Protein AF-A0A6M3JN97-F1 (afdb_monomer_lite)

Radius of gyration: 18.33 Å; chains: 1; bounding box: 44×32×61 Å

Secondary structure (DSSP, 8-state):
--GGGGS-HHHHHHHHHHHHH-HHHHHHHTT-SEEEEEE--TT----SSEEEEEPPSSPPPSSS-HHHHHHHHHHHHHHHSS-GGGSEEEEEEETTTTTT-TTEEEEEEPTT-EEEE-SS-S-IIIIIIIIIIIT--SS---HHHHHHHHHHH-BSS-HHHHHHHT--EEEE-SEEEEE-HHHHHHHHHHTT-------

Foldseek 3Di:
DCPVVVDDPPLVVVLVVLVVFQVVVLVLCFQAQWAWKDFADPPDADPDQKDKFFQDQPDDDDQDDPVLQVLLLVLCCVVPVGSQSSFGKTFTDGLAPPLPPRRMFGKRFTPPKWKKFALPAQECCVRQCVPQQVPPPPDRGPSVVSSNVRSVRMDRDRVSSRNVSRGMMGMDGRIIMGGRSVSVVVSCVVVVSNHPHDD

Sequence (199 aa):
MRLKEYLTEDFGKDVDLIEKNCKVYLGSTKGLKYLLLRDFESNRVFNKDLEVIKSRTDRRPKDTPMHIHEKINEMFRKKFGWDVRNGVFCEGEWCSFRKDNEFQRFIFPVDGFKFVWSPSVGDFFIDVYKYKIKNVSYKEPNIDEILNDYVKGCKNTNLKDAVNSRNEISLLCKEYYAVSYQLLRNINYVLKMNWVLEN

Structure (mmCIF, N/CA/C/O backbone):
data_AF-A0A6M3JN97-F1
#
_entry.id   AF-A0A6M3JN97-F1
#
loop_
_atom_site.group_PDB
_atom_site.id
_atom_site.type_symbol
_atom_site.label_atom_id
_atom_site.label_alt_id
_atom_site.label_comp_id
_atom_site.label_asym_id
_atom_site.label_entity_id
_atom_site.label_seq_id
_atom_site.pdbx_PDB_ins_code
_atom_site.Cartn_x
_atom_site.Cartn_y
_atom_site.Cartn_z
_atom_site.occupancy
_atom_site.B_iso_or_equiv
_atom_site.auth_seq_id
_atom_site.auth_comp_id
_atom_site.auth_asym_id
_atom_site.auth_atom_id
_atom_site.pdbx_PDB_model_num
ATOM 1 N N . MET A 1 1 ? -11.797 -2.888 35.287 1.00 42.97 1 MET A N 1
ATOM 2 C CA . MET A 1 1 ? -11.804 -1.459 34.906 1.00 42.97 1 MET A CA 1
ATOM 3 C C . MET A 1 1 ? -12.438 -1.344 33.516 1.00 42.97 1 MET A C 1
ATOM 5 O O . MET A 1 1 ? -11.847 -1.832 32.560 1.00 42.97 1 MET A O 1
ATOM 9 N N . ARG A 1 2 ? -13.686 -0.855 33.412 1.00 47.94 2 ARG A N 1
ATOM 10 C CA . ARG A 1 2 ? -14.460 -0.768 32.154 1.00 47.94 2 ARG A CA 1
ATOM 11 C C . ARG A 1 2 ? -14.302 0.624 31.532 1.00 47.94 2 ARG A C 1
ATOM 13 O O . ARG A 1 2 ? -15.185 1.458 31.629 1.00 47.94 2 ARG A O 1
ATOM 20 N N . LEU A 1 3 ? -13.170 0.866 30.869 1.00 52.38 3 LEU A N 1
ATOM 21 C CA . LEU A 1 3 ? -12.955 2.113 30.117 1.00 52.38 3 LEU A CA 1
ATOM 22 C C . LEU A 1 3 ? -13.819 2.217 28.842 1.00 52.38 3 LEU A C 1
ATOM 24 O O . LEU A 1 3 ? -13.854 3.270 28.219 1.00 52.38 3 LEU A O 1
ATOM 28 N N . LYS A 1 4 ? -14.534 1.145 28.461 1.00 52.38 4 LYS A N 1
ATOM 29 C CA . LYS A 1 4 ? -15.449 1.138 27.306 1.00 52.38 4 LYS A CA 1
ATOM 30 C C . LYS A 1 4 ? -16.637 2.093 27.465 1.00 52.38 4 LYS A C 1
ATOM 32 O O . LYS A 1 4 ? -17.177 2.523 26.460 1.00 52.38 4 LYS A O 1
ATOM 37 N N . GLU A 1 5 ? -17.020 2.429 28.696 1.00 46.88 5 GLU A N 1
ATOM 38 C CA . GLU A 1 5 ? -18.190 3.274 28.987 1.00 46.88 5 GLU A CA 1
ATOM 39 C C . GLU A 1 5 ? -17.904 4.783 28.816 1.00 46.88 5 GLU A C 1
ATOM 41 O O . GLU A 1 5 ? -18.832 5.580 28.839 1.00 46.88 5 GLU A O 1
ATOM 46 N N . TYR A 1 6 ? -16.639 5.177 28.601 1.00 50.44 6 TYR A N 1
ATOM 47 C CA . TYR A 1 6 ? -16.218 6.579 28.428 1.00 50.44 6 TYR A CA 1
ATOM 48 C C . TYR A 1 6 ? -15.745 6.921 27.009 1.00 50.44 6 TYR A C 1
ATOM 50 O O . TYR A 1 6 ? -15.327 8.050 26.750 1.00 50.44 6 TYR A O 1
ATOM 58 N N . LEU A 1 7 ? -15.791 5.964 26.079 1.00 54.28 7 LEU A N 1
ATOM 59 C CA . LEU A 1 7 ? -15.637 6.276 24.663 1.00 54.28 7 LEU A CA 1
ATOM 60 C C . LEU A 1 7 ? -16.947 6.929 24.222 1.00 54.28 7 LEU A C 1
ATOM 62 O O . LEU A 1 7 ? -18.008 6.333 24.392 1.00 54.28 7 LEU A O 1
ATOM 66 N N . THR A 1 8 ? -16.896 8.156 23.700 1.00 55.03 8 THR A N 1
ATOM 67 C CA . THR A 1 8 ? -18.076 8.790 23.101 1.00 55.03 8 THR A CA 1
ATOM 68 C C . THR A 1 8 ? -18.697 7.825 22.085 1.00 55.03 8 THR A C 1
ATOM 70 O O . THR A 1 8 ? -17.972 7.137 21.362 1.00 55.03 8 THR A O 1
ATOM 73 N N . GLU A 1 9 ? -20.030 7.733 22.061 1.00 55.31 9 GLU A N 1
ATOM 74 C CA . GLU A 1 9 ? -20.791 6.674 21.366 1.00 55.31 9 GLU A CA 1
ATOM 75 C C . GLU A 1 9 ? -20.438 6.480 19.876 1.00 55.31 9 GLU A C 1
ATOM 77 O O . GLU A 1 9 ? -20.747 5.436 19.298 1.00 55.31 9 GLU A O 1
ATOM 82 N N . ASP A 1 10 ? -19.789 7.465 19.250 1.00 64.81 10 ASP A N 1
ATOM 83 C CA . ASP A 1 10 ? -19.408 7.442 17.838 1.00 64.81 10 ASP A CA 1
ATOM 84 C C . ASP A 1 10 ? -18.094 6.689 17.558 1.00 64.81 10 ASP A C 1
ATOM 86 O O . ASP A 1 10 ? -18.027 5.916 16.604 1.00 64.81 10 ASP A O 1
ATOM 90 N N . PHE A 1 11 ? -17.064 6.796 18.412 1.00 71.12 11 PHE A N 1
ATOM 91 C CA . PHE A 1 11 ? -15.770 6.147 18.126 1.00 71.12 11 PHE A CA 1
ATOM 92 C C . PHE A 1 11 ? -15.824 4.622 18.224 1.00 71.12 11 PHE A C 1
ATOM 94 O O . PHE A 1 11 ? -15.075 3.934 17.530 1.00 71.12 11 PHE A O 1
ATOM 101 N N . GLY A 1 12 ? -16.701 4.078 19.074 1.00 80.75 12 GLY A N 1
ATOM 102 C CA . GLY A 1 12 ? -16.887 2.629 19.178 1.00 80.75 12 GLY A CA 1
ATOM 103 C C . GLY A 1 12 ? -17.327 2.017 17.847 1.00 80.75 12 GLY A C 1
ATOM 104 O O . GLY A 1 12 ? -16.777 1.005 17.424 1.00 80.75 12 GLY A O 1
ATOM 105 N N . LYS A 1 13 ? -18.240 2.690 17.135 1.00 88.62 13 LYS A N 1
ATOM 106 C CA . LYS A 1 13 ? -18.778 2.213 15.853 1.00 88.62 13 LYS A CA 1
ATOM 107 C C . LYS A 1 13 ? -17.713 2.169 14.758 1.00 88.62 13 LYS A C 1
ATOM 109 O O . LYS A 1 13 ? -17.670 1.205 13.996 1.00 88.62 13 LYS A O 1
ATOM 114 N N . ASP A 1 14 ? -16.851 3.181 14.697 1.00 93.00 14 ASP A N 1
ATOM 115 C CA . ASP A 1 14 ? -15.765 3.248 13.714 1.00 93.00 14 ASP A CA 1
ATOM 116 C C . ASP A 1 14 ? -14.721 2.147 13.942 1.00 93.00 14 ASP A C 1
ATOM 118 O O . ASP A 1 14 ? -14.299 1.475 12.995 1.00 93.00 14 ASP A O 1
ATOM 122 N N . VAL A 1 15 ? -14.335 1.916 15.203 1.00 92.81 15 VAL A N 1
ATOM 123 C CA . VAL A 1 15 ? -13.407 0.833 15.562 1.00 92.81 15 VAL A CA 1
ATOM 124 C C . VAL A 1 15 ? -14.018 -0.533 15.246 1.00 92.81 15 VAL A C 1
ATOM 126 O O . VAL A 1 15 ? -13.343 -1.360 14.632 1.00 92.81 15 VAL A O 1
ATOM 129 N N . ASP A 1 16 ? -15.291 -0.750 15.588 1.00 92.94 16 ASP A N 1
ATOM 130 C CA . ASP A 1 16 ? -16.005 -2.000 15.301 1.00 92.94 16 ASP A CA 1
ATOM 131 C C . ASP A 1 16 ? -16.089 -2.267 13.788 1.00 92.94 16 ASP A C 1
ATOM 133 O O . ASP A 1 16 ? -15.938 -3.407 13.339 1.00 92.94 16 ASP A O 1
ATOM 137 N N . LEU A 1 17 ? -16.295 -1.222 12.975 1.00 95.00 17 LEU A N 1
ATOM 138 C CA . LEU A 1 17 ? -16.333 -1.342 11.517 1.00 95.00 17 LEU A CA 1
ATOM 139 C C . LEU A 1 17 ? -14.979 -1.797 10.955 1.00 95.00 17 LEU A C 1
ATOM 141 O O . LEU A 1 17 ? -14.933 -2.709 10.123 1.00 95.00 17 LEU A O 1
ATOM 145 N N . ILE A 1 18 ? -13.885 -1.197 11.431 1.00 96.31 18 ILE A N 1
ATOM 146 C CA . ILE A 1 18 ? -12.521 -1.558 11.024 1.00 96.31 18 ILE A CA 1
ATOM 147 C C . ILE A 1 18 ? -12.174 -2.973 11.496 1.00 96.31 18 ILE A C 1
ATOM 149 O O . ILE A 1 18 ? -11.685 -3.776 10.700 1.00 96.31 18 ILE A O 1
ATOM 153 N N . GLU A 1 19 ? -12.463 -3.314 12.754 1.00 95.88 19 GLU A N 1
ATOM 154 C CA . GLU A 1 19 ? -12.236 -4.661 13.290 1.00 95.88 19 GLU A CA 1
ATOM 155 C C . GLU A 1 19 ? -13.000 -5.714 12.484 1.00 95.88 19 GLU A C 1
ATOM 157 O O . GLU A 1 19 ? -12.467 -6.780 12.170 1.00 95.88 19 GLU A O 1
ATOM 162 N N . LYS A 1 20 ? -14.245 -5.415 12.107 1.00 97.06 20 LYS A N 1
ATOM 163 C CA . LYS A 1 20 ? -15.088 -6.335 11.347 1.00 97.06 20 LYS A CA 1
ATOM 164 C C . LYS A 1 20 ? -14.580 -6.561 9.924 1.00 97.06 20 LYS A C 1
ATOM 166 O O . LYS A 1 20 ? -14.613 -7.706 9.472 1.00 97.06 20 LYS A O 1
ATOM 171 N N . ASN A 1 21 ? -14.158 -5.501 9.235 1.00 98.19 21 ASN A N 1
ATOM 172 C CA . ASN A 1 21 ? -13.947 -5.521 7.785 1.00 98.19 21 ASN A CA 1
ATOM 173 C C . ASN A 1 21 ? -12.474 -5.605 7.358 1.00 98.19 21 ASN A C 1
ATOM 175 O O . ASN A 1 21 ? -12.215 -5.854 6.183 1.00 98.19 21 ASN A O 1
ATOM 179 N N . CYS A 1 22 ? -11.519 -5.401 8.270 1.00 97.88 22 CYS A N 1
ATOM 180 C CA . CYS A 1 22 ? -10.081 -5.380 7.973 1.00 97.88 22 CYS A CA 1
ATOM 181 C C . CYS A 1 22 ? -9.300 -6.424 8.783 1.00 97.88 22 CYS A C 1
ATOM 183 O O . CYS A 1 22 ? -8.144 -6.194 9.159 1.00 97.88 22 CYS A O 1
ATOM 185 N N . LYS A 1 23 ? -9.911 -7.575 9.084 1.00 97.19 23 LYS A N 1
ATOM 186 C CA . LYS A 1 23 ? -9.332 -8.596 9.972 1.00 97.19 23 LYS A CA 1
ATOM 187 C C . LYS A 1 23 ? -7.994 -9.111 9.466 1.00 97.19 23 LYS A C 1
ATOM 189 O O . LYS A 1 23 ? -7.064 -9.277 10.257 1.00 97.19 23 LYS A O 1
ATOM 194 N N . VAL A 1 24 ? -7.878 -9.342 8.157 1.00 96.81 24 VAL A N 1
ATOM 195 C CA . VAL A 1 24 ? -6.650 -9.860 7.537 1.00 96.81 24 VAL A CA 1
ATOM 196 C C . VAL A 1 24 ? -5.512 -8.859 7.709 1.00 96.81 24 VAL A C 1
ATOM 198 O O . VAL A 1 24 ? -4.399 -9.234 8.093 1.00 96.81 24 VAL A O 1
ATOM 201 N N . TYR A 1 25 ? -5.794 -7.577 7.471 1.00 97.38 25 TYR A N 1
ATOM 202 C CA . TYR A 1 25 ? -4.808 -6.515 7.627 1.00 97.38 25 TYR A CA 1
ATOM 203 C C . TYR A 1 25 ? -4.400 -6.331 9.094 1.00 97.38 25 TYR A C 1
ATOM 205 O O . TYR A 1 25 ? -3.207 -6.325 9.406 1.00 97.38 25 TYR A O 1
ATOM 213 N N . LEU A 1 26 ? -5.369 -6.259 10.010 1.00 95.94 26 LEU A N 1
ATOM 214 C CA . LEU A 1 26 ? -5.114 -6.115 11.446 1.00 95.94 26 LEU A CA 1
ATOM 215 C C . LEU A 1 26 ? -4.274 -7.282 11.982 1.00 95.94 26 LEU A C 1
ATOM 217 O O . LEU A 1 26 ? -3.239 -7.069 12.612 1.00 95.94 26 LEU A O 1
ATOM 221 N N . GLY A 1 27 ? -4.647 -8.523 11.658 1.00 95.50 27 GLY A N 1
ATOM 222 C CA . GLY A 1 27 ? -3.884 -9.707 12.059 1.00 95.50 27 GLY A CA 1
ATOM 223 C C . GLY A 1 27 ? -2.445 -9.692 11.531 1.00 95.50 27 GLY A C 1
ATOM 224 O O . GLY A 1 27 ? -1.510 -10.055 12.248 1.00 95.50 27 GLY A O 1
ATOM 225 N N . SER A 1 28 ? -2.250 -9.202 10.305 1.00 92.94 28 SER A N 1
ATOM 226 C CA . SER A 1 28 ? -0.932 -9.117 9.665 1.00 92.94 28 SER A CA 1
ATOM 227 C C . SER A 1 28 ? -0.056 -7.989 10.213 1.00 92.94 28 SER A C 1
ATOM 229 O O . SER A 1 28 ? 1.166 -8.085 10.127 1.00 92.94 28 SER A O 1
ATOM 231 N N . THR A 1 29 ? -0.650 -6.939 10.784 1.00 92.19 29 THR A N 1
ATOM 232 C CA . THR A 1 29 ? 0.060 -5.729 11.238 1.00 92.19 29 THR A CA 1
ATOM 233 C C . THR A 1 29 ? 0.184 -5.599 12.752 1.00 92.19 29 THR A C 1
ATOM 235 O O . THR A 1 29 ? 0.747 -4.624 13.251 1.00 92.19 29 THR A O 1
ATOM 238 N N . LYS A 1 30 ? -0.297 -6.582 13.516 1.00 89.94 30 LYS A N 1
ATOM 239 C CA . LYS A 1 30 ? -0.155 -6.588 14.975 1.00 89.94 30 LYS A CA 1
ATOM 240 C C . LYS A 1 30 ? 1.318 -6.509 15.399 1.00 89.94 30 LYS A C 1
ATOM 242 O O . LYS A 1 30 ? 2.145 -7.294 14.929 1.00 89.94 30 LYS A O 1
ATOM 247 N N . GLY A 1 31 ? 1.620 -5.577 16.305 1.00 85.69 31 GLY A N 1
ATOM 248 C CA . GLY A 1 31 ? 2.968 -5.331 16.828 1.00 85.69 31 GLY A CA 1
ATOM 249 C C . GLY A 1 31 ? 3.936 -4.648 15.856 1.00 85.69 31 GLY A C 1
ATOM 250 O O . GLY A 1 31 ? 5.125 -4.570 16.155 1.00 85.69 31 GLY A O 1
ATOM 251 N N . LEU A 1 32 ? 3.472 -4.178 14.692 1.00 88.50 32 LEU A N 1
ATOM 252 C CA . LEU A 1 32 ? 4.326 -3.418 13.781 1.00 88.50 32 LEU A CA 1
ATOM 253 C C . LEU A 1 32 ? 4.559 -1.986 14.277 1.00 88.50 32 LEU A C 1
ATOM 255 O O . LEU A 1 32 ? 3.703 -1.374 14.917 1.00 88.50 32 LEU A O 1
ATOM 259 N N . LYS A 1 33 ? 5.732 -1.450 13.928 1.00 86.31 33 LYS A N 1
ATOM 260 C CA . LYS A 1 33 ? 6.087 -0.036 14.119 1.00 86.31 33 LYS A CA 1
ATOM 261 C C . LYS A 1 33 ? 5.538 0.858 13.000 1.00 86.31 33 LYS A C 1
ATOM 263 O O . LYS A 1 33 ? 5.235 2.022 13.239 1.00 86.31 33 LYS A O 1
ATOM 268 N N . TYR A 1 34 ? 5.435 0.315 11.791 1.00 90.12 34 TYR A N 1
ATOM 269 C CA . TYR A 1 34 ? 4.998 1.021 10.591 1.00 90.12 34 TYR A CA 1
ATOM 270 C C . TYR A 1 34 ? 3.619 0.515 10.170 1.00 90.12 34 TYR A C 1
ATOM 272 O O . TYR A 1 34 ? 3.303 -0.661 10.365 1.00 90.12 34 TYR A O 1
ATOM 280 N N . LEU A 1 35 ? 2.809 1.399 9.593 1.00 94.56 35 LEU A N 1
ATOM 281 C CA . LEU A 1 35 ? 1.491 1.080 9.040 1.00 94.56 35 LEU A CA 1
ATOM 282 C C . LEU A 1 35 ? 1.354 1.685 7.648 1.00 94.56 35 LEU A C 1
ATOM 284 O O . LEU A 1 35 ? 2.092 2.602 7.293 1.00 94.56 35 LEU A O 1
ATOM 288 N N . LEU A 1 36 ? 0.393 1.176 6.875 1.00 96.31 36 LEU A N 1
ATOM 289 C CA . LEU A 1 36 ? 0.084 1.728 5.563 1.00 96.31 36 LEU A CA 1
ATOM 290 C C . LEU A 1 36 ? -0.410 3.168 5.699 1.00 96.31 36 LEU A C 1
ATOM 292 O O . LEU A 1 36 ? -1.465 3.423 6.286 1.00 96.31 36 LEU A O 1
ATOM 296 N N . LEU A 1 37 ? 0.348 4.088 5.118 1.00 94.69 37 LEU A N 1
ATOM 297 C CA . LEU A 1 37 ? 0.019 5.494 4.983 1.00 94.69 37 LEU A CA 1
ATOM 298 C C . LEU A 1 37 ? -0.171 5.815 3.506 1.00 94.69 37 LEU A C 1
ATOM 300 O O . LEU A 1 37 ? 0.533 5.297 2.635 1.00 94.69 37 LEU A O 1
ATOM 304 N N . ARG A 1 38 ? -1.148 6.669 3.221 1.00 93.62 38 ARG A N 1
ATOM 305 C CA . ARG A 1 38 ? -1.400 7.156 1.875 1.00 93.62 38 ARG A CA 1
ATOM 306 C C . ARG A 1 38 ? -1.493 8.672 1.848 1.00 93.62 38 ARG A C 1
ATOM 308 O O . ARG A 1 38 ? -2.234 9.266 2.634 1.00 93.62 38 ARG A O 1
ATOM 315 N N . ASP A 1 39 ? -0.842 9.234 0.838 1.00 91.06 39 ASP A N 1
ATOM 316 C CA . ASP A 1 39 ? -0.975 10.625 0.434 1.00 91.06 39 ASP A CA 1
ATOM 317 C C . ASP A 1 39 ? -2.240 10.839 -0.402 1.00 91.06 39 ASP A C 1
ATOM 319 O O . ASP A 1 39 ? -2.595 10.058 -1.300 1.00 91.06 39 ASP A O 1
ATOM 323 N N . PHE A 1 40 ? -2.914 11.940 -0.108 1.00 91.12 40 PHE A N 1
ATOM 324 C CA . PHE A 1 40 ? -4.048 12.463 -0.848 1.00 91.12 40 PHE A CA 1
ATOM 325 C C . PHE A 1 40 ? -3.686 13.801 -1.482 1.00 91.12 40 PHE A C 1
ATOM 327 O O . PHE A 1 40 ? -2.674 14.422 -1.163 1.00 91.12 40 PHE A O 1
ATOM 334 N N . GLU A 1 41 ? -4.513 14.235 -2.430 1.00 87.50 41 GLU A N 1
ATOM 335 C CA . GLU A 1 41 ? -4.347 15.546 -3.048 1.00 87.50 41 GLU A CA 1
ATOM 336 C C . GLU A 1 41 ? -4.468 16.651 -1.991 1.00 87.50 41 GLU A C 1
ATOM 338 O O . GLU A 1 41 ? -5.309 16.573 -1.095 1.00 87.50 41 GLU A O 1
ATOM 343 N N . SER A 1 42 ? -3.653 17.699 -2.120 1.00 84.00 42 SER A N 1
ATOM 344 C CA . SER A 1 42 ? -3.554 18.796 -1.146 1.00 84.00 42 SER A CA 1
ATOM 345 C C . SER A 1 42 ? -4.808 19.675 -1.043 1.00 84.00 42 SER A C 1
ATOM 347 O O . SER A 1 42 ? -4.850 20.630 -0.282 1.00 84.00 42 SER A O 1
ATOM 349 N N . ASN A 1 43 ? -5.820 19.420 -1.863 1.00 86.12 43 ASN A N 1
ATOM 350 C CA . ASN A 1 43 ? -7.123 20.079 -1.823 1.00 86.12 43 ASN A CA 1
ATOM 351 C C . ASN A 1 43 ? -8.215 19.165 -1.242 1.00 86.12 43 ASN A C 1
ATOM 353 O O . ASN A 1 43 ? -9.370 19.582 -1.144 1.00 86.12 43 ASN A O 1
ATOM 357 N N . ARG A 1 44 ? -7.888 17.914 -0.885 1.00 87.50 44 ARG A N 1
ATOM 358 C CA . ARG A 1 44 ? -8.845 16.994 -0.279 1.00 87.50 44 ARG A CA 1
ATOM 359 C C . ARG A 1 44 ? -9.061 17.381 1.178 1.00 87.50 44 ARG A C 1
ATOM 361 O O . ARG A 1 44 ? -8.163 17.238 2.000 1.00 87.50 44 ARG A O 1
ATOM 368 N N . VAL A 1 45 ? -10.285 17.789 1.490 1.00 86.31 45 VAL A N 1
ATOM 369 C CA . VAL A 1 45 ? -10.723 18.052 2.862 1.00 86.31 45 VAL A CA 1
ATOM 370 C C . VAL A 1 45 ? -11.333 16.784 3.443 1.00 86.31 45 VAL A C 1
ATOM 372 O O . VAL A 1 45 ? -12.274 16.228 2.875 1.00 86.31 45 VAL A O 1
ATOM 375 N N . PHE A 1 46 ? -10.805 16.342 4.581 1.00 86.81 46 PHE A N 1
ATOM 376 C CA . PHE A 1 46 ? -11.378 15.251 5.358 1.00 86.81 46 PHE A CA 1
ATOM 377 C C . PHE A 1 46 ? -12.252 15.820 6.469 1.00 86.81 46 PHE A C 1
ATOM 379 O O . PHE A 1 46 ? -11.750 16.474 7.378 1.00 86.81 46 PHE A O 1
ATOM 386 N N . ASN A 1 47 ? -13.551 15.536 6.422 1.00 85.75 47 ASN A N 1
ATOM 387 C CA . ASN A 1 47 ? -14.507 16.072 7.403 1.00 85.75 47 ASN A CA 1
ATOM 388 C C . ASN A 1 47 ? -14.747 15.128 8.587 1.00 85.75 47 ASN A C 1
ATOM 390 O O . ASN A 1 47 ? -15.527 15.438 9.484 1.00 85.75 47 ASN A O 1
ATOM 394 N N . LYS A 1 48 ? -14.140 13.940 8.551 1.00 90.06 48 LYS A N 1
ATOM 395 C CA . LYS A 1 48 ? -14.321 12.880 9.539 1.00 90.06 48 LYS A CA 1
ATOM 396 C C . LYS A 1 48 ? -12.989 12.218 9.847 1.00 90.06 48 LYS A C 1
ATOM 398 O O . LYS A 1 48 ? -12.088 12.180 9.005 1.00 90.06 48 LYS A O 1
ATOM 403 N N . ASP A 1 49 ? -12.907 11.647 11.043 1.00 90.62 49 ASP A N 1
ATOM 404 C CA . ASP A 1 49 ? -11.784 10.808 11.448 1.00 90.62 49 ASP A CA 1
ATOM 405 C C . ASP A 1 49 ? -11.727 9.489 10.668 1.00 90.62 49 ASP A C 1
ATOM 407 O O . ASP A 1 49 ? -10.640 8.949 10.452 1.00 90.62 49 ASP A O 1
ATOM 411 N N . LEU A 1 50 ? -12.889 9.009 10.211 1.00 93.88 50 LEU A N 1
ATOM 412 C CA . LEU A 1 50 ? -13.047 7.857 9.337 1.00 93.88 50 LEU A CA 1
ATOM 413 C C . LEU A 1 50 ? -13.729 8.251 8.022 1.00 93.88 50 LEU A C 1
ATOM 415 O O . LEU A 1 50 ? -14.859 8.743 8.012 1.00 93.88 50 LEU A O 1
ATOM 419 N N . GLU A 1 51 ? -13.091 7.939 6.896 1.00 95.31 51 GLU A N 1
ATOM 420 C CA . GLU A 1 51 ? -13.729 7.974 5.578 1.00 95.31 51 GLU A CA 1
ATOM 421 C C . GLU A 1 51 ? -13.618 6.627 4.867 1.00 95.31 51 GLU A C 1
ATOM 423 O O . GLU A 1 51 ? -12.550 6.019 4.808 1.00 95.31 51 GLU A O 1
ATOM 428 N N . VAL A 1 52 ? -14.721 6.180 4.262 1.00 96.75 52 VAL A N 1
ATOM 429 C CA . VAL A 1 52 ? -14.732 5.008 3.379 1.00 96.75 52 VAL A CA 1
ATOM 430 C C . VAL A 1 52 ? -14.431 5.465 1.960 1.00 96.75 52 VAL A C 1
ATOM 432 O O . VAL A 1 52 ? -15.170 6.269 1.389 1.00 96.75 52 VAL A O 1
ATOM 435 N N . ILE A 1 53 ? -13.358 4.945 1.372 1.00 96.69 53 ILE A N 1
ATOM 436 C CA . ILE A 1 53 ? -12.920 5.339 0.035 1.00 96.69 53 ILE A CA 1
ATOM 437 C C . ILE A 1 53 ? -12.983 4.139 -0.896 1.00 96.69 53 ILE A C 1
ATOM 439 O O . ILE A 1 53 ? -12.319 3.128 -0.678 1.00 96.69 53 ILE A O 1
ATOM 443 N N . LYS A 1 54 ? -13.753 4.279 -1.977 1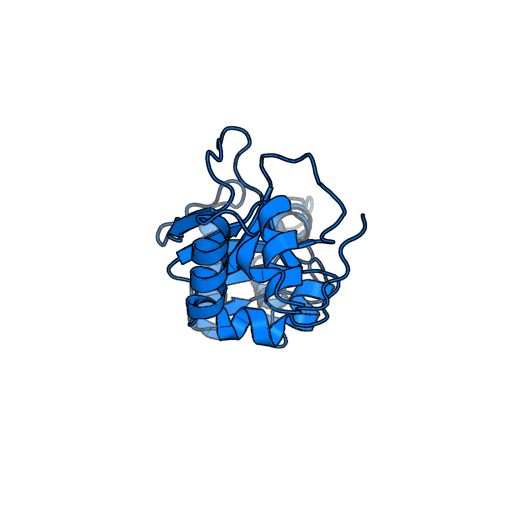.00 97.12 54 LYS A N 1
ATOM 444 C CA . LYS A 1 54 ? -13.780 3.302 -3.067 1.00 97.12 54 LYS A CA 1
ATOM 445 C C . LYS A 1 54 ? -12.529 3.440 -3.922 1.00 97.12 54 LYS A C 1
ATOM 447 O O . LYS A 1 54 ? -12.163 4.543 -4.336 1.00 97.12 54 LYS A O 1
ATOM 452 N N . SER A 1 55 ? -11.894 2.315 -4.214 1.00 95.00 55 SER A N 1
ATOM 453 C CA . SER A 1 55 ? -10.763 2.278 -5.131 1.00 95.00 55 SER A CA 1
ATOM 454 C C . SER A 1 55 ? -11.230 2.552 -6.552 1.00 95.00 55 SER A C 1
ATOM 456 O O . SER A 1 55 ? -12.276 2.073 -6.990 1.00 95.00 55 SER A O 1
ATOM 458 N N . ARG A 1 56 ? -10.429 3.318 -7.290 1.00 90.56 56 ARG A N 1
ATOM 459 C CA . ARG A 1 56 ? -10.665 3.568 -8.710 1.00 90.56 56 ARG A CA 1
ATOM 460 C C . ARG A 1 56 ? -10.196 2.373 -9.526 1.00 90.56 56 ARG A C 1
ATOM 462 O O . ARG A 1 56 ? -9.079 1.907 -9.331 1.00 90.56 56 ARG A O 1
ATOM 469 N N . THR A 1 57 ? -11.019 1.921 -10.461 1.00 79.31 57 THR A N 1
ATOM 470 C CA . THR A 1 57 ? -10.667 0.845 -11.400 1.00 79.31 57 THR A CA 1
ATOM 471 C C . THR A 1 57 ? -10.102 1.380 -12.718 1.00 79.31 57 THR A C 1
ATOM 473 O O . THR A 1 57 ? -9.423 0.657 -13.435 1.00 79.31 57 THR A O 1
ATOM 476 N N . ASP A 1 58 ? -10.341 2.655 -13.023 1.00 84.06 58 ASP A N 1
ATOM 477 C CA . ASP A 1 58 ? -10.022 3.344 -14.277 1.00 84.06 58 ASP A CA 1
ATOM 478 C C . ASP A 1 58 ? -8.890 4.377 -14.096 1.00 84.06 58 ASP A C 1
ATOM 480 O O . ASP A 1 58 ? -8.974 5.547 -14.491 1.00 84.06 58 ASP A O 1
ATOM 484 N N . ARG A 1 59 ? -7.818 3.976 -13.406 1.00 85.69 59 ARG A N 1
ATOM 485 C CA . ARG A 1 59 ? -6.746 4.904 -13.040 1.00 85.69 59 ARG A CA 1
ATOM 486 C C . ARG A 1 59 ? -5.967 5.354 -14.279 1.00 85.69 59 ARG A C 1
ATOM 488 O O . ARG A 1 59 ? -5.399 4.537 -14.995 1.00 85.69 59 ARG A O 1
ATOM 495 N N . ARG A 1 60 ? -5.879 6.671 -14.478 1.00 90.31 60 ARG A N 1
ATOM 496 C CA . ARG A 1 60 ? -4.923 7.288 -15.406 1.00 90.31 60 ARG A CA 1
ATOM 497 C C . ARG A 1 60 ? -3.691 7.746 -14.618 1.00 90.31 60 ARG A C 1
ATOM 499 O O . ARG A 1 60 ? -3.877 8.377 -13.571 1.00 90.31 60 ARG A O 1
ATOM 506 N N . PRO A 1 61 ? -2.464 7.417 -15.057 1.00 91.94 61 PRO A N 1
ATOM 507 C CA . PRO A 1 61 ? -1.257 7.890 -14.396 1.00 91.94 61 PRO A CA 1
ATOM 508 C C . PRO A 1 61 ? -1.153 9.413 -14.514 1.00 91.94 61 PRO A C 1
ATOM 510 O O . PRO A 1 61 ? -1.522 9.990 -15.535 1.00 91.94 61 PRO A O 1
ATOM 513 N N . LYS A 1 62 ? -0.661 10.056 -13.451 1.00 89.50 62 LYS A N 1
ATOM 514 C CA . LYS A 1 62 ? -0.415 11.502 -13.433 1.00 89.50 62 LYS A CA 1
ATOM 515 C C . LYS A 1 62 ? 0.908 11.840 -14.120 1.00 89.50 62 LYS A C 1
ATOM 517 O O . LYS A 1 62 ? 0.935 12.692 -14.999 1.00 89.50 62 LYS A O 1
ATOM 522 N N . ASP A 1 63 ? 1.974 11.134 -13.739 1.00 89.75 63 ASP A N 1
ATOM 523 C CA . ASP A 1 63 ? 3.342 11.485 -14.138 1.00 89.75 63 ASP A CA 1
ATOM 524 C C . ASP A 1 63 ? 3.995 10.460 -15.087 1.00 89.75 63 ASP A C 1
ATOM 526 O O . ASP A 1 63 ? 4.826 10.815 -15.926 1.00 89.75 63 ASP A O 1
ATOM 530 N N . THR A 1 64 ? 3.624 9.179 -14.993 1.00 91.69 64 THR A N 1
ATOM 531 C CA . THR A 1 64 ? 4.101 8.130 -15.910 1.00 91.69 64 THR A CA 1
ATOM 532 C C . THR A 1 64 ? 3.342 8.199 -17.245 1.00 91.69 64 THR A C 1
ATOM 534 O O . THR A 1 64 ? 2.112 8.186 -17.228 1.00 91.69 64 THR A O 1
ATOM 537 N N . PRO A 1 65 ? 4.013 8.205 -18.413 1.00 93.88 65 PRO A N 1
ATOM 538 C CA . PRO A 1 65 ? 3.343 8.125 -19.706 1.00 93.88 65 PRO A CA 1
ATOM 539 C C . PRO A 1 65 ? 2.462 6.881 -19.824 1.00 93.88 65 PRO A C 1
ATOM 541 O O . PRO A 1 65 ? 2.852 5.797 -19.383 1.00 93.88 65 PRO A O 1
ATOM 544 N N . MET A 1 66 ? 1.308 7.023 -20.482 1.00 95.00 66 MET A N 1
ATOM 545 C CA . MET A 1 66 ? 0.320 5.943 -20.587 1.00 95.00 66 MET A CA 1
ATOM 546 C C . MET A 1 66 ? 0.909 4.654 -21.177 1.00 95.00 66 MET A C 1
ATOM 548 O O . MET A 1 66 ? 0.697 3.585 -20.620 1.00 95.00 66 MET A O 1
ATOM 552 N N . HIS A 1 67 ? 1.730 4.749 -22.228 1.00 94.56 67 HIS A N 1
ATOM 553 C CA . HIS A 1 67 ? 2.333 3.569 -22.856 1.00 94.56 67 HIS A CA 1
ATOM 554 C C . HIS A 1 67 ? 3.259 2.784 -21.904 1.00 94.56 67 HIS A C 1
ATOM 556 O O . HIS A 1 67 ? 3.281 1.558 -21.946 1.00 94.56 67 HIS A O 1
ATOM 562 N N . ILE A 1 68 ? 3.990 3.459 -21.004 1.00 95.38 68 ILE A N 1
ATOM 563 C CA . ILE A 1 68 ? 4.811 2.792 -19.977 1.00 95.38 68 ILE A CA 1
ATOM 564 C C . ILE A 1 68 ? 3.914 2.138 -18.926 1.00 95.38 68 ILE A C 1
ATOM 566 O O . ILE A 1 68 ? 4.162 1.002 -18.527 1.00 95.38 68 ILE A O 1
ATOM 570 N N . HIS A 1 69 ? 2.864 2.844 -18.496 1.00 96.12 69 HIS A N 1
ATOM 571 C CA . HIS A 1 69 ? 1.887 2.357 -17.520 1.00 96.12 69 HIS A CA 1
ATOM 572 C C . HIS A 1 69 ? 1.147 1.103 -18.004 1.00 96.12 69 HIS A C 1
ATOM 574 O O . HIS A 1 69 ? 1.008 0.134 -17.260 1.00 96.12 69 HIS A O 1
ATOM 580 N N . GLU A 1 70 ? 0.703 1.087 -19.258 1.00 96.44 70 GLU A N 1
ATOM 581 C CA . GLU A 1 70 ? 0.031 -0.061 -19.873 1.00 96.44 70 GLU A CA 1
ATOM 582 C C . GLU A 1 70 ? 0.981 -1.245 -20.048 1.00 96.44 70 GLU A C 1
ATOM 584 O O . GLU A 1 70 ? 0.633 -2.373 -19.690 1.00 96.44 70 GLU A O 1
ATOM 589 N N . LYS A 1 71 ? 2.203 -0.979 -20.519 1.00 96.94 71 LYS A N 1
ATOM 590 C CA . LYS A 1 71 ? 3.236 -1.994 -20.737 1.00 96.94 71 LYS A CA 1
ATOM 591 C C . LYS A 1 71 ? 3.634 -2.702 -19.446 1.00 96.94 71 LYS A C 1
ATOM 593 O O . LYS A 1 71 ? 3.658 -3.930 -19.389 1.00 96.94 71 LYS A O 1
ATOM 598 N N . ILE A 1 72 ? 3.886 -1.948 -18.376 1.00 97.19 72 ILE A N 1
ATOM 599 C CA . ILE A 1 72 ? 4.208 -2.561 -17.086 1.00 97.19 72 ILE A CA 1
ATOM 600 C C . ILE A 1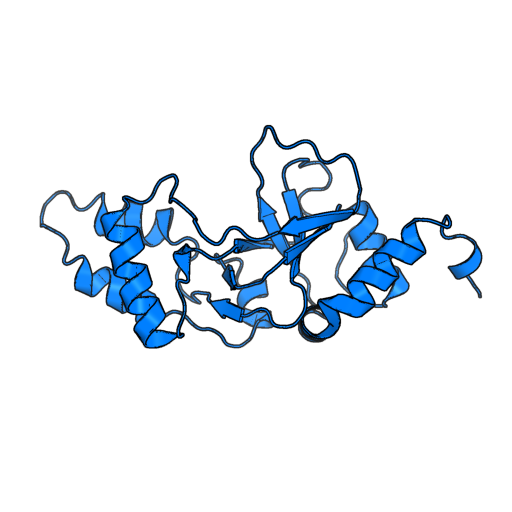 72 ? 2.997 -3.294 -16.486 1.00 97.19 72 ILE A C 1
ATOM 602 O O . ILE A 1 72 ? 3.162 -4.364 -15.900 1.00 97.19 72 ILE A O 1
ATOM 606 N N . ASN A 1 73 ? 1.773 -2.784 -16.671 1.00 97.50 73 ASN A N 1
ATOM 607 C CA . ASN A 1 73 ? 0.565 -3.498 -16.255 1.00 97.50 73 ASN A CA 1
ATOM 608 C C . ASN A 1 73 ? 0.403 -4.826 -16.994 1.00 97.50 73 ASN A C 1
ATOM 610 O O . ASN A 1 73 ? 0.020 -5.811 -16.373 1.00 97.50 73 ASN A O 1
ATOM 614 N N . GLU A 1 74 ? 0.750 -4.906 -18.277 1.00 98.25 74 GLU A N 1
ATOM 615 C CA . GLU A 1 74 ? 0.755 -6.176 -19.004 1.00 98.25 74 GLU A CA 1
ATOM 616 C C . GLU A 1 74 ? 1.691 -7.204 -18.353 1.00 98.25 74 GLU A C 1
ATOM 618 O O . GLU A 1 74 ? 1.294 -8.349 -18.117 1.00 98.25 74 GLU A O 1
ATOM 623 N N . MET A 1 75 ? 2.907 -6.788 -17.997 1.00 98.50 75 MET A N 1
ATOM 624 C CA . MET A 1 75 ? 3.873 -7.642 -17.299 1.00 98.50 75 MET A CA 1
ATOM 625 C C . MET A 1 75 ? 3.367 -8.050 -15.907 1.00 98.50 75 MET A C 1
ATOM 627 O O . MET A 1 75 ? 3.465 -9.216 -15.515 1.00 98.50 75 MET A O 1
ATOM 631 N N . PHE A 1 76 ? 2.757 -7.121 -15.171 1.00 98.50 76 PHE A N 1
ATOM 632 C CA . PHE A 1 76 ? 2.157 -7.408 -13.873 1.00 98.50 76 PHE A CA 1
ATOM 633 C C . PHE A 1 76 ? 0.939 -8.331 -13.959 1.00 98.50 76 PHE A C 1
ATOM 635 O O . PHE A 1 76 ? 0.810 -9.214 -13.112 1.00 98.50 76 PHE A O 1
ATOM 642 N N . ARG A 1 77 ? 0.088 -8.211 -14.985 1.00 98.25 77 ARG A N 1
ATOM 643 C CA . ARG A 1 77 ? -1.016 -9.151 -15.230 1.00 98.25 77 ARG A CA 1
ATOM 644 C C . ARG A 1 77 ? -0.490 -10.559 -15.449 1.00 98.25 77 ARG A C 1
ATOM 646 O O . ARG A 1 77 ? -1.006 -11.485 -14.833 1.00 98.25 77 ARG A O 1
ATOM 653 N N . LYS A 1 78 ? 0.565 -10.719 -16.254 1.00 98.50 78 LYS A N 1
ATOM 654 C CA . LYS A 1 78 ? 1.206 -12.026 -16.474 1.00 98.50 78 LYS A CA 1
ATOM 655 C C . LYS A 1 78 ? 1.742 -12.627 -15.168 1.00 98.50 78 LYS A C 1
ATOM 657 O O . LYS A 1 78 ? 1.603 -13.826 -14.961 1.00 98.50 78 LYS A O 1
ATOM 662 N N . LYS A 1 79 ? 2.320 -11.810 -14.277 1.00 98.50 79 LYS A N 1
ATOM 663 C CA . LYS A 1 79 ? 2.946 -12.290 -13.030 1.00 98.50 79 LYS A CA 1
ATOM 664 C C . LYS A 1 79 ? 1.975 -12.478 -11.857 1.00 98.50 79 LYS A C 1
ATOM 666 O O . LYS A 1 79 ? 2.080 -13.454 -11.123 1.00 98.50 79 LYS A O 1
ATOM 671 N N . PHE A 1 80 ? 1.067 -11.532 -11.642 1.00 98.44 80 PHE A N 1
ATOM 672 C CA . PHE A 1 80 ? 0.219 -11.451 -10.445 1.00 98.44 80 PHE A CA 1
ATOM 673 C C . PHE A 1 80 ? -1.280 -11.552 -10.747 1.00 98.44 80 PHE A C 1
ATOM 675 O O . PHE A 1 80 ? -2.085 -11.641 -9.817 1.00 98.44 80 PHE A O 1
ATOM 682 N N . GLY A 1 81 ? -1.670 -11.528 -12.023 1.00 98.12 81 GLY A N 1
ATOM 683 C CA . GLY A 1 81 ? -3.062 -11.653 -12.452 1.00 98.12 81 GLY A CA 1
ATOM 684 C C . GLY A 1 81 ? -3.890 -10.372 -12.337 1.00 98.12 81 GLY A C 1
ATOM 685 O O . GLY A 1 81 ? -5.114 -10.465 -12.324 1.00 98.12 81 GLY A O 1
ATOM 686 N N . TRP A 1 82 ? -3.271 -9.191 -12.201 1.00 97.44 82 TRP A N 1
ATOM 687 C CA . TRP A 1 82 ? -3.994 -7.913 -12.154 1.00 97.44 82 TRP A CA 1
ATOM 688 C C . TRP A 1 82 ? -3.123 -6.704 -12.535 1.00 97.44 82 TRP A C 1
ATOM 690 O O . TRP A 1 82 ? -1.894 -6.780 -12.539 1.00 97.44 82 TRP A O 1
ATOM 700 N N . ASP A 1 83 ? -3.784 -5.583 -12.834 1.00 97.06 83 ASP A N 1
ATOM 701 C CA . ASP A 1 83 ? -3.166 -4.306 -13.212 1.00 97.06 83 ASP A CA 1
ATOM 702 C C . ASP A 1 83 ? -2.610 -3.558 -12.001 1.00 97.06 83 ASP A C 1
ATOM 704 O O . ASP A 1 83 ? -3.257 -2.671 -11.443 1.00 97.06 83 ASP A O 1
ATOM 708 N N . VAL A 1 84 ? -1.397 -3.917 -11.584 1.00 97.38 84 VAL A N 1
ATOM 709 C CA . VAL A 1 84 ? -0.774 -3.384 -10.362 1.00 97.38 84 VAL A CA 1
ATOM 710 C C . VAL A 1 84 ? -0.708 -1.859 -10.344 1.00 97.38 84 VAL A C 1
ATOM 712 O O . VAL A 1 84 ? -0.965 -1.254 -9.304 1.00 97.38 84 VAL A O 1
ATOM 715 N N . ARG A 1 85 ? -0.420 -1.195 -11.468 1.00 95.69 85 ARG A N 1
ATOM 716 C CA . ARG A 1 85 ? -0.359 0.275 -11.507 1.00 95.69 85 ARG A CA 1
ATOM 717 C C . ARG A 1 85 ? -1.736 0.951 -11.453 1.00 95.69 85 ARG A C 1
ATOM 719 O O . ARG A 1 85 ? -1.803 2.165 -11.271 1.00 95.69 85 ARG A O 1
ATOM 726 N N . ASN A 1 86 ? -2.829 0.191 -11.553 1.00 95.94 86 ASN A N 1
ATOM 727 C CA . ASN A 1 86 ? -4.187 0.690 -11.305 1.00 95.94 86 ASN A CA 1
ATOM 728 C C . ASN A 1 86 ? -4.602 0.570 -9.830 1.00 95.94 86 ASN A C 1
ATOM 730 O O . ASN A 1 86 ? -5.653 1.085 -9.457 1.00 95.94 86 ASN A O 1
ATOM 734 N N . GLY A 1 87 ? -3.788 -0.079 -8.992 1.00 95.94 87 GLY A N 1
ATOM 735 C CA . GLY A 1 87 ? -4.050 -0.220 -7.563 1.00 95.94 87 GLY A CA 1
ATOM 736 C C . GLY A 1 87 ? -3.979 1.098 -6.795 1.00 95.94 87 GLY A C 1
ATOM 737 O O . GLY A 1 87 ? -3.701 2.162 -7.344 1.00 95.94 87 GLY A O 1
ATOM 738 N N . VAL A 1 88 ? -4.248 1.023 -5.498 1.00 96.62 88 VAL A N 1
ATOM 739 C CA . VAL A 1 88 ? -4.064 2.088 -4.510 1.00 96.62 88 VAL A CA 1
ATOM 740 C C . VAL A 1 88 ? -2.603 2.098 -4.075 1.00 96.62 88 VAL A C 1
ATOM 742 O O . VAL A 1 88 ? -2.121 1.087 -3.588 1.00 96.62 88 VAL A O 1
ATOM 745 N N . PHE A 1 89 ? -1.911 3.228 -4.224 1.00 96.12 89 PHE A N 1
ATOM 746 C CA . PHE A 1 89 ? -0.523 3.350 -3.774 1.00 96.12 89 PHE A CA 1
ATOM 747 C C . PHE A 1 89 ? -0.482 3.884 -2.348 1.00 96.12 89 PHE A C 1
ATOM 749 O O . PHE A 1 89 ? -1.259 4.777 -1.993 1.00 96.12 89 PHE A O 1
ATOM 756 N N . CYS A 1 90 ? 0.407 3.309 -1.558 1.00 96.88 90 CYS A N 1
ATOM 757 C CA . CYS A 1 90 ? 0.684 3.646 -0.172 1.00 96.88 90 CYS A CA 1
ATOM 758 C C . CYS A 1 90 ? 2.108 3.207 0.160 1.00 96.88 90 CYS A C 1
ATOM 760 O O . CYS A 1 90 ? 2.714 2.437 -0.580 1.00 96.88 90 CYS A O 1
ATOM 762 N N . GLU A 1 91 ? 2.608 3.629 1.304 1.00 95.56 91 GLU A N 1
ATOM 763 C CA . GLU A 1 91 ? 3.901 3.210 1.828 1.00 95.56 91 GLU A CA 1
ATOM 764 C C . GLU A 1 91 ? 3.760 2.852 3.303 1.00 95.56 91 GLU A C 1
ATOM 766 O O . GLU A 1 91 ? 2.756 3.163 3.950 1.00 95.56 91 GLU A O 1
ATOM 771 N N . GLY A 1 92 ? 4.752 2.154 3.840 1.00 93.31 92 GLY A N 1
ATOM 772 C CA . GLY A 1 92 ? 4.863 2.037 5.283 1.00 93.31 92 GLY A CA 1
ATOM 773 C C . GLY A 1 92 ? 5.450 3.312 5.860 1.00 93.31 92 GLY A C 1
ATOM 774 O O . GLY A 1 92 ? 6.587 3.658 5.549 1.00 93.31 92 GLY A O 1
ATOM 775 N N . GLU A 1 93 ? 4.711 3.983 6.735 1.00 84.44 93 GLU A N 1
ATOM 776 C CA . GLU A 1 93 ? 5.227 5.152 7.443 1.00 84.44 93 GLU A CA 1
ATOM 777 C C . GLU A 1 93 ? 5.166 4.949 8.949 1.00 84.44 93 GLU A C 1
ATOM 779 O O . GLU A 1 93 ? 4.341 4.201 9.494 1.00 84.44 93 GLU A O 1
ATOM 784 N N . TRP A 1 94 ? 6.108 5.601 9.624 1.00 75.12 94 TRP A N 1
ATOM 785 C CA . TRP A 1 94 ? 6.128 5.609 11.064 1.00 75.12 94 TRP A CA 1
ATOM 786 C C . TRP A 1 94 ? 4.953 6.427 11.585 1.00 75.12 94 TRP A C 1
ATOM 788 O O . TRP A 1 94 ? 4.788 7.607 11.279 1.00 75.12 94 TRP A O 1
ATOM 798 N N . CYS A 1 95 ? 4.142 5.787 12.415 1.00 59.25 95 CYS A N 1
ATOM 799 C CA . CYS A 1 95 ? 2.889 6.337 12.897 1.00 59.25 95 CYS A CA 1
ATOM 800 C C . CYS A 1 95 ? 3.002 7.671 13.656 1.00 59.25 95 CYS A C 1
ATOM 802 O O . CYS A 1 95 ? 2.008 8.382 13.728 1.00 59.25 95 CYS A O 1
ATOM 804 N N . SER A 1 96 ? 4.167 8.039 14.202 1.00 57.97 96 SER A N 1
ATOM 805 C CA . SER A 1 96 ? 4.372 9.300 14.936 1.00 57.97 96 SER A CA 1
ATOM 806 C C . SER A 1 96 ? 4.780 10.496 14.067 1.00 57.97 96 SER A C 1
ATOM 808 O O . SER A 1 96 ? 4.740 11.624 14.551 1.00 57.97 96 SER A O 1
ATOM 810 N N . PHE A 1 97 ? 5.161 10.289 12.802 1.00 54.88 97 PHE A N 1
ATOM 811 C CA . PHE A 1 97 ? 5.934 11.290 12.061 1.00 54.88 97 PHE A CA 1
ATOM 812 C C . PHE A 1 97 ? 5.130 12.538 11.644 1.00 54.88 97 PHE A C 1
ATOM 814 O O . PHE A 1 97 ? 5.736 13.566 11.352 1.00 54.88 97 PHE A O 1
ATOM 821 N N . ARG A 1 98 ? 3.786 12.494 11.581 1.00 60.00 98 ARG A N 1
ATOM 822 C CA . ARG A 1 98 ? 3.003 13.559 10.914 1.00 60.00 98 ARG A CA 1
ATOM 823 C C . ARG A 1 98 ? 1.625 13.826 11.530 1.00 60.00 98 ARG A C 1
ATOM 825 O O . ARG A 1 98 ? 0.608 13.680 10.856 1.00 60.00 98 ARG A O 1
ATOM 832 N N . LYS A 1 99 ? 1.586 14.244 12.803 1.00 57.84 99 LYS A N 1
ATOM 833 C CA . LYS A 1 99 ? 0.337 14.647 13.491 1.00 57.84 99 LYS A CA 1
ATOM 834 C C . LYS A 1 99 ? -0.423 15.773 12.755 1.00 57.84 99 LYS A C 1
ATOM 836 O O . LYS A 1 99 ? -1.645 15.808 12.846 1.00 57.84 99 LYS A O 1
ATOM 841 N N . ASP A 1 100 ? 0.276 16.581 11.950 1.00 61.25 100 ASP A N 1
ATOM 842 C CA . ASP A 1 100 ? -0.262 17.821 11.366 1.00 61.25 100 ASP A CA 1
ATOM 843 C C . ASP A 1 100 ? -0.440 17.781 9.833 1.00 61.25 100 ASP A C 1
ATOM 845 O O . ASP A 1 100 ? -0.756 18.799 9.221 1.00 61.25 100 ASP A O 1
ATOM 849 N N . ASN A 1 101 ? -0.223 16.633 9.173 1.00 66.44 101 ASN A N 1
ATOM 850 C CA . ASN A 1 101 ? -0.392 16.554 7.718 1.00 66.44 101 ASN A CA 1
ATOM 851 C C . ASN A 1 101 ? -1.821 16.139 7.342 1.00 66.44 101 ASN A C 1
ATOM 853 O O . ASN A 1 101 ? -2.140 14.952 7.256 1.00 66.44 101 ASN A O 1
ATOM 857 N N . GLU A 1 102 ? -2.675 17.130 7.086 1.00 74.50 102 GLU A N 1
ATOM 858 C CA . GLU A 1 102 ? -4.093 16.939 6.742 1.00 74.50 102 GLU A CA 1
ATOM 859 C C . GLU A 1 102 ? -4.314 16.073 5.490 1.00 74.50 102 GLU A C 1
ATOM 861 O O . GLU A 1 102 ? -5.359 15.435 5.349 1.00 74.50 102 GLU A O 1
ATOM 866 N N . PHE A 1 103 ? -3.316 15.991 4.606 1.00 82.81 103 PHE A N 1
ATOM 867 C CA . PHE A 1 103 ? -3.404 15.266 3.335 1.00 82.81 103 PHE A CA 1
ATOM 868 C C . PHE A 1 103 ? -2.962 13.810 3.426 1.00 82.81 103 PHE A C 1
ATOM 870 O O . PHE A 1 103 ? -2.923 13.115 2.413 1.00 82.81 103 PHE A O 1
ATOM 877 N N . GLN A 1 104 ? -2.626 13.327 4.619 1.00 88.50 104 GLN A N 1
ATOM 878 C CA . GLN A 1 104 ? -2.201 11.953 4.832 1.00 88.50 104 GLN A CA 1
ATOM 879 C C . GLN A 1 104 ? -3.134 11.227 5.784 1.00 88.50 104 GLN A C 1
ATOM 881 O O . GLN A 1 104 ? -3.566 11.750 6.815 1.00 88.50 104 GLN A O 1
ATOM 886 N N . ARG A 1 105 ? -3.449 9.982 5.429 1.00 92.94 105 ARG A N 1
ATOM 887 C CA . ARG A 1 105 ? -4.267 9.100 6.263 1.00 92.94 105 ARG A CA 1
ATOM 888 C C . ARG A 1 105 ? -3.648 7.720 6.328 1.00 92.94 105 ARG A C 1
ATOM 890 O O . ARG A 1 105 ? -3.142 7.210 5.324 1.00 92.94 105 ARG A O 1
ATOM 897 N N . PHE A 1 106 ? -3.748 7.101 7.499 1.00 94.94 106 PHE A N 1
ATOM 898 C CA . PHE A 1 106 ? -3.515 5.667 7.608 1.00 94.94 106 PHE A CA 1
ATOM 899 C C . PHE A 1 106 ? -4.639 4.959 6.877 1.00 94.94 106 PHE A C 1
ATOM 901 O O . PHE A 1 106 ? -5.795 5.376 6.973 1.00 94.94 106 PHE A O 1
ATOM 908 N N . ILE A 1 107 ? -4.309 3.913 6.129 1.00 97.38 107 ILE A N 1
ATOM 909 C CA . ILE A 1 107 ? -5.309 3.174 5.372 1.00 97.38 107 ILE A CA 1
ATOM 910 C C . ILE A 1 107 ? -5.455 1.744 5.867 1.00 97.38 107 ILE A C 1
ATOM 912 O O . ILE A 1 107 ? -4.480 1.054 6.160 1.00 97.38 107 ILE A O 1
ATOM 916 N N . PHE A 1 108 ? -6.704 1.298 5.928 1.00 98.06 108 PHE A N 1
ATOM 917 C CA . PHE A 1 108 ? -7.081 -0.055 6.309 1.00 98.06 108 PHE A CA 1
ATOM 918 C C . PHE A 1 108 ? -7.830 -0.677 5.131 1.00 98.06 108 PHE A C 1
ATOM 920 O O . PHE A 1 108 ? -9.006 -0.359 4.921 1.00 98.06 108 PHE A O 1
ATOM 927 N N . PRO A 1 109 ? -7.164 -1.496 4.299 1.00 98.38 109 PRO A N 1
ATOM 928 C CA . PRO A 1 109 ? -7.833 -2.149 3.186 1.00 98.38 109 PRO A CA 1
ATOM 929 C C . PRO A 1 109 ? -8.869 -3.142 3.713 1.00 98.38 109 PRO A C 1
ATOM 931 O O . PRO A 1 109 ? -8.584 -3.920 4.626 1.00 98.38 109 PRO A O 1
ATOM 934 N N . VAL A 1 110 ? -10.071 -3.119 3.134 1.00 98.38 110 VAL A N 1
ATOM 935 C CA . VAL A 1 110 ? -11.094 -4.129 3.432 1.00 98.38 110 VAL A CA 1
ATOM 936 C C . VAL A 1 110 ? -10.595 -5.506 2.986 1.00 98.38 110 VAL A C 1
ATOM 938 O O . VAL A 1 110 ? -9.866 -5.629 1.995 1.00 98.38 110 VAL A O 1
ATOM 941 N N . ASP A 1 111 ? -10.971 -6.536 3.742 1.00 98.31 111 ASP A N 1
ATOM 942 C CA . ASP A 1 111 ? -10.605 -7.928 3.503 1.00 98.31 111 ASP A CA 1
ATOM 943 C C . ASP A 1 111 ? -10.880 -8.359 2.048 1.00 98.31 111 ASP A C 1
ATOM 945 O O . ASP A 1 111 ? -11.800 -7.886 1.378 1.00 98.31 111 ASP A O 1
ATOM 949 N N . GLY A 1 112 ? -10.043 -9.272 1.544 1.00 97.19 112 GLY A N 1
ATOM 950 C CA . GLY A 1 112 ? -10.016 -9.653 0.126 1.00 97.19 112 GLY A CA 1
ATOM 951 C C . GLY A 1 112 ? -9.076 -8.802 -0.735 1.00 97.19 112 GLY A C 1
ATOM 952 O O . GLY A 1 112 ? -9.045 -8.968 -1.956 1.00 97.19 112 GLY A O 1
ATOM 953 N N . PHE A 1 113 ? -8.293 -7.909 -0.121 1.00 98.12 113 PHE A N 1
ATOM 954 C CA . PHE A 1 113 ? -7.273 -7.143 -0.828 1.00 98.12 113 PHE A CA 1
ATOM 955 C C . PHE A 1 113 ? -6.087 -8.008 -1.294 1.00 98.12 113 PHE A C 1
ATOM 957 O O . PHE A 1 113 ? -5.762 -9.038 -0.703 1.00 98.12 113 PHE A O 1
ATOM 964 N N . LYS A 1 114 ? -5.398 -7.551 -2.344 1.00 98.12 114 LYS A N 1
ATOM 965 C CA . LYS A 1 114 ? -4.071 -8.036 -2.759 1.00 98.12 114 LYS A CA 1
ATOM 966 C C . LYS A 1 114 ? -3.069 -6.896 -2.662 1.00 98.12 114 LYS A C 1
ATOM 968 O O . LYS A 1 114 ? -3.463 -5.733 -2.672 1.00 98.12 114 LYS A O 1
ATOM 973 N N . PHE A 1 115 ? -1.783 -7.217 -2.621 1.00 98.56 115 PHE A N 1
ATOM 974 C CA . PHE A 1 115 ? -0.733 -6.207 -2.653 1.00 98.56 115 PHE A CA 1
ATOM 975 C C . PHE A 1 115 ? 0.452 -6.654 -3.504 1.00 98.56 115 PHE A C 1
ATOM 977 O O . PHE A 1 115 ? 0.687 -7.851 -3.671 1.00 98.56 115 PHE A O 1
ATOM 984 N N . VAL A 1 116 ? 1.186 -5.686 -4.041 1.00 98.69 116 VAL A N 1
ATOM 985 C CA . VAL A 1 116 ? 2.478 -5.875 -4.704 1.00 98.69 116 VAL A CA 1
ATOM 986 C C . VAL A 1 116 ? 3.424 -4.780 -4.226 1.00 98.69 116 VAL A C 1
ATOM 988 O O . VAL A 1 116 ? 3.027 -3.624 -4.117 1.00 98.69 116 VAL A O 1
ATOM 991 N N . TRP A 1 117 ? 4.668 -5.148 -3.943 1.00 98.62 117 TRP A N 1
ATOM 992 C CA . TRP A 1 117 ? 5.727 -4.239 -3.507 1.00 98.62 117 TRP A CA 1
ATOM 993 C C . TRP A 1 117 ? 7.073 -4.677 -4.086 1.00 98.62 117 TRP A C 1
ATOM 995 O O . TRP A 1 117 ? 7.206 -5.804 -4.570 1.00 98.62 117 TRP A O 1
ATOM 1005 N N . SER A 1 118 ? 8.079 -3.807 -4.050 1.00 98.25 118 SER A N 1
ATOM 1006 C CA . SER A 1 118 ? 9.453 -4.162 -4.421 1.00 98.25 118 SER A CA 1
ATOM 1007 C C . SER A 1 118 ? 10.373 -4.078 -3.206 1.00 98.25 118 SER A C 1
ATOM 1009 O O . SER A 1 118 ? 10.361 -3.056 -2.530 1.00 98.25 118 SER A O 1
ATOM 1011 N N . PRO A 1 119 ? 11.214 -5.089 -2.926 1.00 97.88 119 PRO A N 1
ATOM 1012 C CA . PRO A 1 119 ? 12.194 -5.011 -1.844 1.00 97.88 119 PRO A CA 1
ATOM 1013 C C . PRO A 1 119 ? 13.375 -4.083 -2.145 1.00 97.88 119 PRO A C 1
ATOM 1015 O O . PRO A 1 119 ? 14.084 -3.696 -1.224 1.00 97.88 119 PRO A O 1
ATOM 1018 N N . SER A 1 120 ? 13.612 -3.748 -3.415 1.00 97.31 120 SER A N 1
ATOM 1019 C CA . SER A 1 120 ? 14.818 -3.039 -3.863 1.00 97.31 120 SER A CA 1
ATOM 1020 C C . SER A 1 120 ? 14.534 -1.727 -4.593 1.00 97.31 120 SER A C 1
ATOM 1022 O O . SER A 1 120 ? 15.459 -1.113 -5.114 1.00 97.31 120 SER A O 1
ATOM 1024 N N . VAL A 1 121 ? 13.266 -1.334 -4.710 1.00 96.69 121 VAL A N 1
ATOM 1025 C CA . VAL A 1 121 ? 12.842 -0.109 -5.398 1.00 96.69 121 VAL A CA 1
ATOM 1026 C C . VAL A 1 121 ? 11.858 0.606 -4.492 1.00 96.69 121 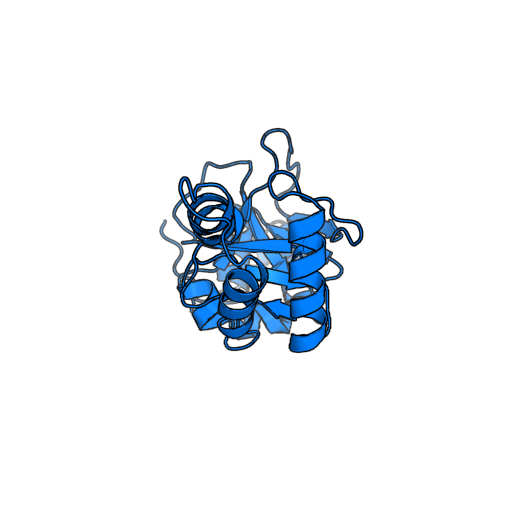VAL A C 1
ATOM 1028 O O . VAL A 1 121 ? 10.832 0.017 -4.153 1.00 96.69 121 VAL A O 1
ATOM 1031 N N . GLY A 1 122 ? 12.201 1.834 -4.107 1.00 95.62 122 GLY A N 1
ATOM 1032 C CA . GLY A 1 122 ? 11.423 2.657 -3.191 1.00 95.62 122 GLY A CA 1
ATOM 1033 C C . GLY A 1 122 ? 10.187 3.224 -3.864 1.00 95.62 122 GLY A C 1
ATOM 1034 O O . GLY A 1 122 ? 9.090 3.043 -3.362 1.00 95.62 122 GLY A O 1
ATOM 1035 N N . ASP A 1 123 ? 10.340 3.826 -5.038 1.00 95.38 123 ASP A N 1
ATOM 1036 C CA . ASP A 1 123 ? 9.236 4.426 -5.790 1.00 95.38 123 ASP A CA 1
ATOM 1037 C C . ASP A 1 123 ? 9.405 4.141 -7.287 1.00 95.38 123 ASP A C 1
ATOM 1039 O O . ASP A 1 123 ? 10.452 4.414 -7.875 1.00 95.38 123 ASP A O 1
ATOM 1043 N N . PHE A 1 124 ? 8.378 3.583 -7.938 1.00 95.56 124 PHE A N 1
ATOM 1044 C CA . PHE A 1 124 ? 8.475 3.242 -9.360 1.00 95.56 124 PHE A CA 1
ATOM 1045 C C . PHE A 1 124 ? 8.741 4.464 -10.253 1.00 95.56 124 PHE A C 1
ATOM 1047 O O . PHE A 1 124 ? 9.543 4.396 -11.192 1.00 95.56 124 PHE A O 1
ATOM 1054 N N . PHE A 1 125 ? 8.042 5.571 -10.008 1.00 93.56 125 PHE A N 1
ATOM 1055 C CA . PHE A 1 125 ? 8.142 6.752 -10.854 1.00 93.56 125 PHE A CA 1
ATOM 1056 C C . PHE A 1 125 ? 9.531 7.382 -10.754 1.00 93.56 125 PHE A C 1
ATOM 1058 O O . PHE A 1 125 ? 10.121 7.729 -11.779 1.00 93.56 125 PHE A O 1
ATOM 1065 N N . ILE A 1 126 ? 10.066 7.501 -9.544 1.00 92.56 126 ILE A N 1
ATOM 1066 C CA . ILE A 1 126 ? 11.372 8.102 -9.293 1.00 92.56 126 ILE A CA 1
ATOM 1067 C C . ILE A 1 126 ? 12.494 7.136 -9.696 1.00 92.56 126 ILE A C 1
ATOM 1069 O O . ILE A 1 126 ? 13.273 7.441 -10.603 1.00 92.56 126 ILE A O 1
ATOM 1073 N N . ASP A 1 127 ? 12.543 5.950 -9.096 1.00 93.19 127 ASP A N 1
ATOM 1074 C CA . ASP A 1 127 ? 13.703 5.053 -9.170 1.00 93.19 127 ASP A 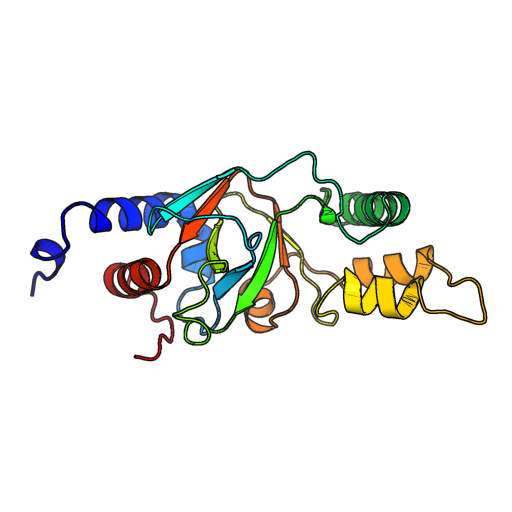CA 1
ATOM 1075 C C . ASP A 1 127 ? 13.814 4.297 -10.493 1.00 93.19 127 ASP A C 1
ATOM 1077 O O . ASP A 1 127 ? 14.910 3.901 -10.899 1.00 93.19 127 ASP A O 1
ATOM 1081 N N . VAL A 1 128 ? 12.685 4.067 -11.169 1.00 92.06 128 VAL A N 1
ATOM 1082 C CA . VAL A 1 128 ? 12.651 3.327 -12.436 1.00 92.06 128 VAL A CA 1
ATOM 1083 C C . VAL A 1 128 ? 12.402 4.284 -13.585 1.00 92.06 128 VAL A C 1
ATOM 1085 O O . VAL A 1 128 ? 13.262 4.445 -14.450 1.00 92.06 128 VAL A O 1
ATOM 1088 N N . TYR A 1 129 ? 11.254 4.957 -13.607 1.00 91.69 129 TYR A N 1
ATOM 1089 C CA . TYR A 1 129 ? 10.895 5.753 -14.775 1.00 91.69 129 TYR A CA 1
ATOM 1090 C C . TYR A 1 129 ? 11.794 6.985 -14.940 1.00 91.69 129 TYR A C 1
ATOM 1092 O O . TYR A 1 129 ? 12.430 7.144 -15.980 1.00 91.69 129 TYR A O 1
ATOM 1100 N N . LYS A 1 130 ? 11.905 7.846 -13.926 1.00 89.81 130 LYS A N 1
ATOM 1101 C CA . LYS A 1 130 ? 12.681 9.087 -14.020 1.00 89.81 130 LYS A CA 1
ATOM 1102 C C . LYS A 1 130 ? 14.172 8.798 -14.187 1.00 89.81 130 LYS A C 1
ATOM 1104 O O . LYS A 1 130 ? 14.784 9.342 -15.104 1.00 89.81 130 LYS A O 1
ATOM 1109 N N . TYR A 1 131 ? 14.745 7.939 -13.344 1.00 88.88 131 TYR A N 1
ATOM 1110 C CA . TYR A 1 131 ? 16.193 7.714 -13.344 1.00 88.88 131 TYR A CA 1
ATOM 1111 C C . TYR A 1 131 ? 16.697 6.712 -14.385 1.00 88.88 131 TYR A C 1
ATOM 1113 O O . TYR A 1 131 ? 17.798 6.912 -14.892 1.00 88.88 131 TYR A O 1
ATOM 1121 N N . LYS A 1 132 ? 15.929 5.673 -14.740 1.00 87.19 132 LYS A N 1
ATOM 1122 C CA . LYS A 1 132 ? 16.407 4.612 -15.650 1.00 87.19 132 LYS A CA 1
ATOM 1123 C C . LYS A 1 132 ? 15.804 4.660 -17.049 1.00 87.19 132 LYS A C 1
ATOM 1125 O O . LYS A 1 132 ? 16.406 4.109 -17.959 1.00 87.19 132 LYS A O 1
ATOM 1130 N N . ILE A 1 133 ? 14.641 5.287 -17.235 1.00 87.12 133 ILE A N 1
ATOM 1131 C CA . ILE A 1 133 ? 13.975 5.361 -18.547 1.00 87.12 133 ILE A CA 1
ATOM 1132 C C . ILE A 1 133 ? 14.096 6.768 -19.140 1.00 87.12 133 ILE A C 1
ATOM 1134 O O . ILE A 1 133 ? 14.578 6.930 -20.254 1.00 87.12 133 ILE A O 1
ATOM 1138 N N . LYS A 1 134 ? 13.689 7.807 -18.404 1.00 85.56 134 LYS A N 1
ATOM 1139 C CA . LYS A 1 134 ? 13.599 9.177 -18.931 1.00 85.56 134 LYS A CA 1
ATOM 1140 C C . LYS A 1 134 ? 14.959 9.869 -19.077 1.00 85.56 134 LYS A C 1
ATOM 1142 O O . LYS A 1 134 ? 15.149 10.624 -20.022 1.00 85.56 134 LYS A O 1
ATOM 1147 N N . ASN A 1 135 ? 15.884 9.646 -18.143 1.00 78.81 135 ASN A N 1
ATOM 1148 C CA . ASN A 1 135 ? 17.153 10.385 -18.061 1.00 78.81 135 ASN A CA 1
ATOM 1149 C C . ASN A 1 135 ? 18.335 9.721 -18.798 1.00 78.81 135 ASN A C 1
ATOM 1151 O O . ASN A 1 135 ? 19.480 10.126 -18.594 1.00 78.81 135 ASN A O 1
ATOM 1155 N N . VAL A 1 136 ? 18.105 8.710 -19.641 1.00 71.12 136 VAL A N 1
ATOM 1156 C CA . VAL A 1 136 ? 19.195 8.042 -20.371 1.00 71.12 136 VAL A CA 1
ATOM 1157 C C . VAL A 1 136 ? 19.570 8.882 -21.590 1.00 71.12 136 VAL A C 1
ATOM 1159 O O . VAL A 1 136 ? 18.939 8.815 -22.637 1.00 71.12 136 VAL A O 1
ATOM 1162 N N . SER A 1 137 ? 20.586 9.728 -21.427 1.00 59.41 137 SER A N 1
ATOM 1163 C CA . SER A 1 137 ? 20.947 10.788 -22.377 1.00 59.41 137 SER A CA 1
ATOM 1164 C C . SER A 1 137 ? 21.745 10.339 -23.608 1.00 59.41 137 SER A C 1
ATOM 1166 O O . SER A 1 137 ? 21.940 11.151 -24.507 1.00 59.41 137 SER A O 1
ATOM 1168 N N . TYR A 1 138 ? 22.210 9.083 -23.683 1.00 54.59 138 TYR A N 1
ATOM 1169 C CA . TYR A 1 138 ? 23.165 8.668 -24.729 1.00 54.59 138 TYR A CA 1
ATOM 1170 C C . TYR A 1 138 ? 22.890 7.317 -25.416 1.00 54.59 138 TYR A C 1
ATOM 1172 O O . TYR A 1 138 ? 23.571 6.990 -26.385 1.00 54.59 138 TYR A O 1
ATOM 1180 N N . LYS A 1 139 ? 21.896 6.535 -24.974 1.00 60.62 139 LYS A N 1
ATOM 1181 C CA . LYS A 1 139 ? 21.415 5.317 -25.654 1.00 60.62 139 LYS A CA 1
ATOM 1182 C C . LYS A 1 139 ? 19.921 5.166 -25.388 1.00 60.62 139 LYS A C 1
ATOM 1184 O O . LYS A 1 139 ? 19.513 5.367 -24.251 1.00 60.62 139 LYS A O 1
ATOM 1189 N N . GLU A 1 140 ? 19.137 4.794 -26.399 1.00 67.69 140 GLU A N 1
ATOM 1190 C CA . GLU A 1 140 ? 17.751 4.340 -26.209 1.00 67.69 140 GLU A CA 1
ATOM 1191 C C . GLU A 1 140 ? 17.758 3.237 -25.132 1.00 67.69 140 GLU A C 1
ATOM 1193 O O . GLU A 1 140 ? 18.370 2.184 -25.352 1.00 67.69 140 GLU A O 1
ATOM 1198 N N . PRO A 1 141 ? 17.189 3.467 -23.934 1.00 77.00 141 PRO A N 1
ATOM 1199 C CA . PRO A 1 141 ? 17.171 2.442 -22.907 1.00 77.00 141 PRO A CA 1
ATOM 1200 C C . PRO A 1 141 ? 16.329 1.267 -23.391 1.00 77.00 141 PRO A C 1
ATOM 1202 O O . PRO A 1 141 ? 15.264 1.456 -23.979 1.00 77.00 141 PRO A O 1
ATOM 1205 N N . ASN A 1 142 ? 16.767 0.043 -23.098 1.00 88.88 142 ASN A N 1
ATOM 1206 C CA . ASN A 1 142 ? 15.934 -1.130 -23.321 1.00 88.88 142 ASN A CA 1
ATOM 1207 C C . ASN A 1 142 ? 14.801 -1.143 -22.281 1.00 88.88 142 ASN A C 1
ATOM 1209 O O . ASN A 1 142 ? 14.915 -1.731 -21.206 1.00 88.88 142 ASN A O 1
ATOM 1213 N N . ILE A 1 143 ? 13.717 -0.424 -22.585 1.00 91.62 143 ILE A N 1
ATOM 1214 C CA . ILE A 1 143 ? 12.571 -0.235 -21.688 1.00 91.62 143 ILE A CA 1
ATOM 1215 C C . ILE A 1 143 ? 11.990 -1.589 -21.266 1.00 91.62 143 ILE A C 1
ATOM 1217 O O . ILE A 1 143 ? 11.614 -1.751 -20.108 1.00 91.62 143 ILE A O 1
ATOM 1221 N N . ASP A 1 144 ? 11.931 -2.559 -22.181 1.00 93.81 144 ASP A N 1
ATOM 1222 C CA . ASP A 1 144 ? 11.435 -3.906 -21.889 1.00 93.81 144 ASP A CA 1
ATOM 1223 C C . ASP A 1 144 ? 12.251 -4.598 -20.806 1.00 93.81 144 ASP A C 1
ATOM 1225 O O . ASP A 1 144 ? 11.683 -5.113 -19.847 1.00 93.81 144 ASP A O 1
ATOM 1229 N N . GLU A 1 145 ? 13.573 -4.572 -20.935 1.00 94.31 145 GLU A N 1
ATOM 1230 C CA . GLU A 1 145 ? 14.489 -5.182 -19.974 1.00 94.31 145 GLU A CA 1
ATOM 1231 C C . GLU A 1 145 ? 14.389 -4.508 -18.602 1.00 94.31 145 GLU A C 1
ATOM 1233 O O . GLU A 1 145 ? 14.190 -5.190 -17.598 1.00 94.31 145 GLU A O 1
ATOM 1238 N N . ILE A 1 146 ? 14.392 -3.171 -18.560 1.00 95.00 146 ILE A N 1
ATOM 1239 C CA . ILE A 1 146 ? 14.281 -2.405 -17.307 1.00 95.00 146 ILE A CA 1
ATOM 1240 C C . ILE A 1 146 ? 12.957 -2.695 -16.587 1.00 95.00 146 ILE A C 1
ATOM 1242 O O . ILE A 1 146 ? 12.940 -2.915 -15.371 1.00 95.00 146 ILE A O 1
ATOM 1246 N N . LEU A 1 147 ? 11.836 -2.679 -17.318 1.00 96.50 147 LEU A N 1
ATOM 1247 C CA . LEU A 1 147 ? 10.523 -2.967 -16.739 1.00 96.50 147 LEU A CA 1
ATOM 1248 C C . LEU A 1 147 ? 10.423 -4.430 -16.302 1.00 96.50 147 LEU A C 1
ATOM 1250 O O . LEU A 1 147 ? 9.906 -4.700 -15.218 1.00 96.50 147 LEU A O 1
ATOM 1254 N N . ASN A 1 148 ? 10.945 -5.362 -17.100 1.00 97.38 148 ASN A N 1
ATOM 1255 C CA . ASN A 1 148 ? 10.939 -6.781 -16.772 1.00 97.38 148 ASN A CA 1
ATOM 1256 C C . ASN A 1 148 ? 11.761 -7.072 -15.510 1.00 97.38 148 ASN A C 1
ATOM 1258 O O . ASN A 1 148 ? 11.283 -7.786 -14.630 1.00 97.38 148 ASN A O 1
ATOM 1262 N N . ASP A 1 149 ? 12.944 -6.474 -15.371 1.00 97.19 149 ASP A N 1
ATOM 1263 C CA . ASP A 1 149 ? 13.780 -6.609 -14.175 1.00 97.19 149 ASP A CA 1
ATOM 1264 C C . ASP A 1 149 ? 13.075 -6.073 -12.928 1.00 97.19 149 ASP A C 1
ATOM 1266 O O . ASP A 1 149 ? 13.041 -6.743 -11.889 1.00 97.19 149 ASP A O 1
ATOM 1270 N N . TYR A 1 150 ? 12.438 -4.903 -13.039 1.00 97.81 150 TYR A N 1
ATOM 1271 C CA . TYR A 1 150 ? 11.634 -4.351 -11.952 1.00 97.81 150 TYR A CA 1
ATOM 1272 C C . TYR A 1 150 ? 10.481 -5.291 -11.566 1.00 97.81 150 TYR A C 1
ATOM 1274 O O . TYR A 1 150 ? 10.367 -5.690 -10.403 1.00 97.81 150 TYR A O 1
ATOM 1282 N N . VAL A 1 151 ? 9.664 -5.718 -12.537 1.00 98.38 151 VAL A N 1
ATOM 1283 C CA . VAL A 1 151 ? 8.517 -6.609 -12.293 1.00 98.38 151 VAL A CA 1
ATOM 1284 C C . VAL A 1 151 ? 8.972 -7.949 -11.720 1.00 98.38 151 VAL A C 1
ATOM 1286 O O . VAL A 1 151 ? 8.318 -8.481 -10.819 1.00 98.38 151 VAL A O 1
ATOM 1289 N N . LYS A 1 152 ? 10.101 -8.497 -12.183 1.00 98.25 152 LYS A N 1
ATOM 1290 C CA . LYS A 1 152 ? 10.697 -9.738 -11.672 1.00 98.25 152 LYS A CA 1
ATOM 1291 C C . LYS A 1 152 ? 11.079 -9.612 -10.197 1.00 98.25 152 LYS A C 1
ATOM 1293 O O . LYS A 1 152 ? 10.801 -10.551 -9.447 1.00 98.25 152 LYS A O 1
ATOM 1298 N N . GLY A 1 153 ? 11.608 -8.463 -9.776 1.00 97.94 153 GLY A N 1
ATOM 1299 C CA . GLY A 1 153 ? 11.945 -8.164 -8.379 1.00 97.94 153 GLY A CA 1
ATOM 1300 C C . GLY A 1 153 ? 10.738 -7.971 -7.450 1.00 97.94 153 GLY A C 1
ATOM 1301 O O . GLY A 1 153 ? 10.844 -8.248 -6.254 1.00 97.94 153 GLY A O 1
ATOM 1302 N N . CYS A 1 154 ? 9.582 -7.554 -7.978 1.00 98.56 154 CYS A N 1
ATOM 1303 C CA . CYS A 1 154 ? 8.377 -7.338 -7.172 1.00 98.56 154 CYS A CA 1
ATOM 1304 C C . CYS A 1 154 ? 7.846 -8.623 -6.509 1.00 98.56 154 CYS A C 1
ATOM 1306 O O . CYS A 1 154 ? 7.931 -9.723 -7.065 1.00 98.56 154 CYS A O 1
ATOM 1308 N N . LYS A 1 155 ? 7.214 -8.474 -5.343 1.00 98.56 155 LYS A N 1
ATOM 1309 C CA . LYS A 1 155 ? 6.637 -9.547 -4.521 1.00 98.56 155 LYS A CA 1
ATOM 1310 C C . LYS A 1 155 ? 5.200 -9.206 -4.120 1.00 98.56 155 LYS A C 1
ATOM 1312 O O . LYS A 1 155 ? 4.856 -8.040 -3.977 1.00 98.56 155 LYS A O 1
ATOM 1317 N N . ASN A 1 156 ? 4.383 -10.230 -3.888 1.00 98.31 156 ASN A N 1
ATOM 1318 C CA . ASN A 1 156 ? 3.025 -10.139 -3.327 1.00 98.31 156 ASN A CA 1
ATOM 1319 C C . ASN A 1 156 ? 2.900 -10.907 -1.997 1.00 98.31 156 ASN A C 1
ATOM 1321 O O . ASN A 1 156 ? 1.820 -11.334 -1.596 1.00 98.31 156 ASN A O 1
ATOM 1325 N N . THR A 1 157 ? 4.036 -11.134 -1.341 1.00 97.62 157 THR A N 1
ATOM 1326 C CA . THR A 1 157 ? 4.167 -11.917 -0.113 1.00 97.62 157 THR A CA 1
ATOM 1327 C C . THR A 1 157 ? 4.765 -11.068 0.997 1.00 97.62 157 THR A C 1
ATOM 1329 O O . THR A 1 157 ? 5.455 -10.085 0.724 1.00 97.62 157 THR A O 1
ATOM 1332 N N . ASN A 1 158 ? 4.548 -11.506 2.237 1.00 96.06 158 ASN A N 1
ATOM 1333 C CA . ASN A 1 158 ? 5.071 -10.896 3.457 1.00 96.06 158 ASN A CA 1
ATOM 1334 C C . ASN A 1 158 ? 4.749 -9.395 3.588 1.00 96.06 158 ASN A C 1
ATOM 1336 O O . ASN A 1 158 ? 5.598 -8.529 3.392 1.00 96.06 158 ASN A O 1
ATOM 1340 N N . LEU A 1 159 ? 3.497 -9.094 3.948 1.00 96.44 159 LEU A N 1
ATOM 1341 C CA . LEU A 1 159 ? 3.035 -7.718 4.144 1.00 96.44 159 LEU A CA 1
ATOM 1342 C C . LEU A 1 159 ? 3.836 -6.978 5.227 1.00 96.44 159 LEU A C 1
ATOM 1344 O O . LEU A 1 159 ? 4.024 -5.773 5.120 1.00 96.44 159 LEU A O 1
ATOM 1348 N N . LYS A 1 160 ? 4.336 -7.688 6.248 1.00 95.25 160 LYS A N 1
ATOM 1349 C CA . LYS A 1 160 ? 5.156 -7.084 7.306 1.00 95.25 160 LYS A CA 1
ATOM 1350 C C . LYS A 1 160 ? 6.448 -6.508 6.738 1.00 95.25 160 LYS A C 1
ATOM 1352 O O . LYS A 1 160 ? 6.770 -5.363 7.034 1.00 95.25 160 LYS A O 1
ATOM 1357 N N . ASP A 1 161 ? 7.145 -7.267 5.894 1.00 96.25 161 ASP A N 1
ATOM 1358 C CA . ASP A 1 161 ? 8.356 -6.783 5.222 1.00 96.25 161 ASP A CA 1
ATOM 1359 C C . ASP A 1 161 ? 8.035 -5.624 4.278 1.00 96.25 161 ASP A C 1
ATOM 1361 O O . ASP A 1 161 ? 8.763 -4.638 4.268 1.00 96.25 161 ASP A O 1
ATOM 1365 N N . ALA A 1 162 ? 6.924 -5.714 3.537 1.00 97.31 162 ALA A N 1
ATOM 1366 C CA . ALA A 1 162 ? 6.483 -4.642 2.648 1.00 97.31 162 ALA A CA 1
ATOM 1367 C C . ALA A 1 162 ? 6.314 -3.325 3.414 1.00 97.31 162 ALA A C 1
ATOM 1369 O O . ALA A 1 162 ? 6.924 -2.317 3.066 1.00 97.31 162 ALA A O 1
ATOM 1370 N N . VAL A 1 163 ? 5.555 -3.359 4.510 1.00 95.81 163 VAL A N 1
ATOM 1371 C CA . VAL A 1 163 ? 5.299 -2.197 5.366 1.00 95.81 163 VAL A CA 1
ATOM 1372 C C . VAL A 1 163 ? 6.589 -1.706 6.036 1.00 95.81 163 VAL A C 1
ATOM 1374 O O . VAL A 1 163 ? 6.861 -0.513 6.045 1.00 95.81 163 VAL A O 1
ATOM 1377 N N . ASN A 1 164 ? 7.445 -2.595 6.538 1.00 94.00 164 ASN A N 1
ATOM 1378 C CA . ASN A 1 164 ? 8.702 -2.182 7.172 1.00 94.00 164 ASN A CA 1
ATOM 1379 C C . ASN A 1 164 ? 9.740 -1.641 6.177 1.00 94.00 164 ASN A C 1
ATOM 1381 O O . ASN A 1 164 ? 10.625 -0.892 6.584 1.00 94.00 164 ASN A O 1
ATOM 1385 N N . SER A 1 165 ? 9.652 -2.008 4.893 1.00 95.06 165 SER A N 1
ATOM 1386 C CA . SER A 1 165 ? 10.582 -1.527 3.865 1.00 95.06 165 SER A CA 1
ATOM 1387 C C . SER A 1 165 ? 10.423 -0.041 3.563 1.00 95.06 165 SER A C 1
ATOM 1389 O O . SER A 1 165 ? 11.377 0.576 3.102 1.00 95.06 165 SER A O 1
ATOM 1391 N N . ARG A 1 166 ? 9.235 0.525 3.835 1.00 94.44 166 ARG A N 1
ATOM 1392 C CA . ARG A 1 166 ? 8.848 1.900 3.472 1.00 94.44 166 ARG A CA 1
ATOM 1393 C C . ARG A 1 166 ? 8.883 2.178 1.963 1.00 94.44 166 ARG A C 1
ATOM 1395 O O . ARG A 1 166 ? 8.792 3.326 1.555 1.00 94.44 166 ARG A O 1
ATOM 1402 N N . ASN A 1 167 ? 8.997 1.136 1.144 1.00 96.31 167 ASN A N 1
ATOM 1403 C CA . ASN A 1 167 ? 8.866 1.243 -0.300 1.00 96.31 167 ASN A CA 1
ATOM 1404 C C . ASN A 1 167 ? 7.382 1.359 -0.687 1.00 96.31 167 ASN A C 1
ATOM 1406 O O . ASN A 1 167 ? 6.490 0.991 0.084 1.00 96.31 167 ASN A O 1
ATOM 1410 N N . GLU A 1 168 ? 7.123 1.815 -1.910 1.00 97.12 168 GLU A N 1
ATOM 1411 C CA . GLU A 1 168 ? 5.797 1.898 -2.511 1.00 97.12 168 GLU A CA 1
ATOM 1412 C C . GLU A 1 168 ? 5.157 0.502 -2.563 1.00 97.12 168 GLU A C 1
ATOM 1414 O O . GLU A 1 168 ? 5.708 -0.479 -3.082 1.00 97.12 168 GLU A O 1
ATOM 1419 N N . ILE A 1 169 ? 3.941 0.431 -2.037 1.00 98.38 169 ILE A N 1
ATOM 1420 C CA . ILE A 1 169 ? 3.063 -0.730 -2.047 1.00 98.38 169 ILE A CA 1
ATOM 1421 C C . ILE A 1 169 ? 1.847 -0.359 -2.887 1.00 98.38 169 ILE A C 1
ATOM 1423 O O . ILE A 1 169 ? 1.183 0.646 -2.634 1.00 98.38 169 ILE A O 1
ATOM 1427 N N . SER A 1 170 ? 1.520 -1.200 -3.863 1.00 98.00 170 SER A N 1
ATOM 1428 C CA . SER A 1 170 ? 0.256 -1.113 -4.587 1.00 98.00 170 SER A CA 1
ATOM 1429 C C . SER A 1 170 ? -0.741 -2.132 -4.053 1.00 98.00 170 SER A C 1
ATOM 1431 O O . SER A 1 170 ? -0.445 -3.326 -3.995 1.00 98.00 170 SER A O 1
ATOM 1433 N N . LEU A 1 171 ? -1.936 -1.670 -3.699 1.00 98.00 171 LEU A N 1
ATOM 1434 C CA . LEU A 1 171 ? -3.040 -2.467 -3.183 1.00 98.00 171 LEU A CA 1
ATOM 1435 C C . LEU A 1 171 ? -4.143 -2.617 -4.231 1.00 98.00 171 LEU A C 1
ATOM 1437 O O . LEU A 1 171 ? -4.646 -1.634 -4.775 1.00 98.00 171 LEU A O 1
ATOM 1441 N N . LEU A 1 172 ? -4.600 -3.846 -4.442 1.00 97.88 172 LEU A N 1
ATOM 1442 C CA . LEU A 1 172 ? -5.879 -4.115 -5.087 1.00 97.88 172 LEU A CA 1
ATOM 1443 C C . LEU A 1 172 ? -6.926 -4.334 -4.002 1.00 97.88 172 LEU A C 1
ATOM 1445 O O . LEU A 1 172 ? -6.921 -5.374 -3.355 1.00 97.88 172 LEU A O 1
ATOM 1449 N N . CYS A 1 173 ? -7.844 -3.396 -3.820 1.00 97.25 173 CYS A N 1
ATOM 1450 C CA . CYS A 1 173 ? -9.003 -3.554 -2.941 1.00 97.25 173 CYS A CA 1
ATOM 1451 C C . CYS A 1 173 ? -10.213 -2.851 -3.558 1.00 97.25 173 CYS A C 1
ATOM 1453 O O . CYS A 1 173 ? -10.043 -1.937 -4.362 1.00 97.25 173 CYS A O 1
ATOM 1455 N N . LYS A 1 174 ? -11.433 -3.256 -3.192 1.00 97.06 174 LYS A N 1
ATOM 1456 C CA . LYS A 1 174 ? -12.660 -2.567 -3.631 1.00 97.06 174 LYS A CA 1
ATOM 1457 C C . LYS A 1 174 ? -12.804 -1.208 -2.947 1.00 97.06 174 LYS A C 1
ATOM 1459 O O . LYS A 1 174 ? -13.172 -0.218 -3.575 1.00 97.06 174 LYS A O 1
ATOM 1464 N N . GLU A 1 175 ? -12.503 -1.183 -1.659 1.00 97.94 175 GLU A N 1
ATOM 1465 C CA . GLU A 1 175 ? -12.531 0.000 -0.817 1.00 97.94 175 GLU A CA 1
ATOM 1466 C C . GLU A 1 175 ? -11.569 -0.170 0.360 1.00 97.94 175 GLU A C 1
ATOM 1468 O O . GLU A 1 175 ? -11.065 -1.266 0.636 1.00 97.94 175 GLU A O 1
ATOM 1473 N N . TYR A 1 176 ? -11.285 0.939 1.025 1.00 98.44 176 TYR A N 1
ATOM 1474 C CA . TYR A 1 176 ? -10.448 0.998 2.211 1.00 98.44 176 TYR A CA 1
ATOM 1475 C C . TYR A 1 176 ? -10.927 2.128 3.120 1.00 98.44 176 TYR A C 1
ATOM 1477 O O . TYR A 1 176 ? -11.557 3.088 2.663 1.00 98.44 176 TYR A O 1
ATOM 1485 N N . TYR A 1 177 ? -10.607 2.025 4.404 1.00 97.88 177 TYR A N 1
ATOM 1486 C CA . TYR A 1 177 ? -10.829 3.108 5.353 1.00 97.88 177 TYR A CA 1
ATOM 1487 C C . TYR A 1 177 ? -9.621 4.026 5.385 1.00 97.88 177 TYR A C 1
ATOM 1489 O O . TYR A 1 177 ? -8.503 3.546 5.547 1.00 97.88 177 TYR A O 1
ATOM 1497 N N . ALA A 1 178 ? -9.844 5.327 5.243 1.00 96.25 178 ALA A N 1
ATOM 1498 C CA . ALA A 1 178 ? -8.862 6.359 5.529 1.00 96.25 178 ALA A CA 1
ATOM 1499 C C . ALA A 1 178 ? -9.109 6.884 6.946 1.00 96.25 178 ALA A C 1
ATOM 1501 O O . ALA A 1 178 ? -10.214 7.323 7.263 1.00 96.25 178 ALA A O 1
ATOM 1502 N N . VAL A 1 179 ? -8.082 6.795 7.785 1.00 93.81 179 VAL A N 1
ATOM 1503 C CA . VAL A 1 179 ? -8.171 6.962 9.235 1.00 93.81 179 VAL A CA 1
ATOM 1504 C C . VAL A 1 179 ? -7.242 8.086 9.680 1.00 93.81 179 VAL A C 1
ATOM 1506 O O . VAL A 1 179 ? -6.063 8.122 9.304 1.00 93.81 179 VAL A O 1
ATOM 1509 N N . SER A 1 180 ? -7.778 9.020 10.467 1.00 90.94 180 SER A N 1
ATOM 1510 C CA . SER A 1 180 ? -6.995 10.073 11.111 1.00 90.94 180 SER A CA 1
ATOM 1511 C C . SER A 1 180 ? -6.057 9.497 12.171 1.00 90.94 180 SER A C 1
ATOM 1513 O O . SER A 1 180 ? -6.266 8.406 12.702 1.00 90.94 180 SER A O 1
ATOM 1515 N N . TYR A 1 181 ? -5.018 10.247 12.535 1.00 88.38 181 TYR A N 1
ATOM 1516 C CA . TYR A 1 181 ? -4.125 9.819 13.610 1.00 88.38 181 TYR A CA 1
ATOM 1517 C C . TYR A 1 181 ? -4.860 9.654 14.955 1.00 88.38 181 TYR A C 1
ATOM 1519 O O . TYR A 1 181 ? -4.567 8.729 15.715 1.00 88.38 181 TYR A O 1
ATOM 1527 N N . GLN A 1 182 ? -5.859 10.497 15.238 1.00 87.12 182 GLN A N 1
ATOM 1528 C CA . GLN A 1 182 ? -6.625 10.410 16.480 1.00 87.12 182 GLN A CA 1
ATOM 1529 C C . GLN A 1 182 ? -7.435 9.109 16.559 1.00 87.12 182 GLN A C 1
ATOM 1531 O O . GLN A 1 182 ? -7.370 8.406 17.571 1.00 87.12 182 GLN A O 1
ATOM 1536 N N . LEU A 1 183 ? -8.123 8.725 15.480 1.00 90.25 183 LEU A N 1
ATOM 1537 C CA . LEU A 1 183 ? -8.824 7.441 15.433 1.00 90.25 183 LEU A CA 1
ATOM 1538 C C . LEU A 1 183 ? -7.849 6.256 15.418 1.00 90.25 183 LEU A C 1
ATOM 1540 O O . LEU A 1 183 ? -8.126 5.241 16.055 1.00 90.25 183 LEU A O 1
ATOM 1544 N N . LEU A 1 184 ? -6.666 6.388 14.805 1.00 91.25 184 LEU A N 1
ATOM 1545 C CA . LEU A 1 184 ? -5.627 5.354 14.873 1.00 91.25 184 LEU A CA 1
ATOM 1546 C C . LEU A 1 184 ? -5.231 5.028 16.324 1.00 91.25 184 LEU A C 1
ATOM 15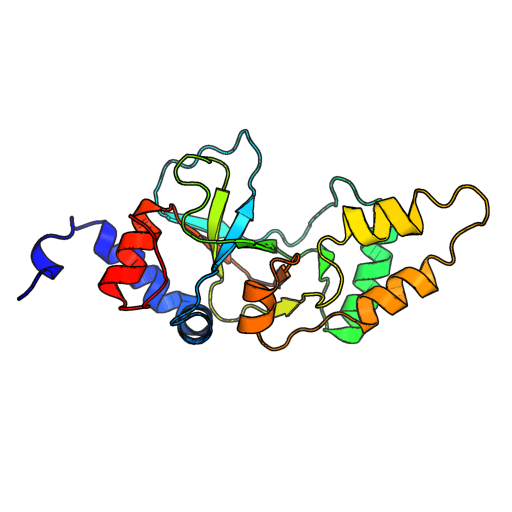48 O O . LEU A 1 184 ? -5.089 3.852 16.672 1.00 91.25 184 LEU A O 1
ATOM 1552 N N . ARG A 1 185 ? -5.085 6.045 17.186 1.00 88.38 185 ARG A N 1
ATOM 1553 C CA . ARG A 1 185 ? -4.799 5.845 18.621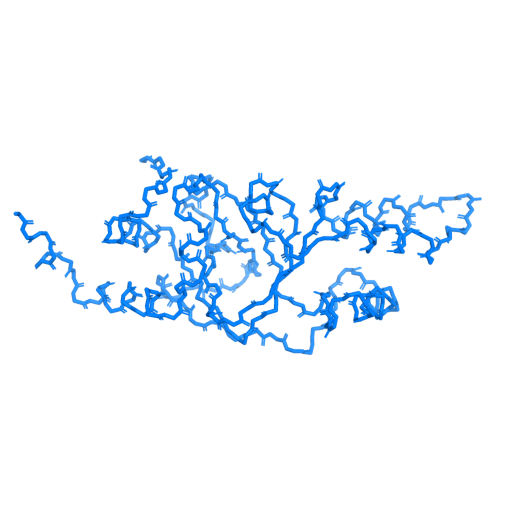 1.00 88.38 185 ARG A CA 1
ATOM 1554 C C . ARG A 1 185 ? -5.905 5.050 19.306 1.00 88.38 185 ARG A C 1
ATOM 1556 O O . ARG A 1 185 ? -5.605 4.122 20.059 1.00 88.38 185 ARG A O 1
ATOM 1563 N N . ASN A 1 186 ? -7.161 5.370 19.000 1.00 89.50 186 ASN A N 1
ATOM 1564 C CA . ASN A 1 186 ? -8.318 4.665 19.546 1.00 89.50 186 ASN A CA 1
ATOM 1565 C C . ASN A 1 186 ? -8.337 3.196 19.097 1.00 89.50 186 ASN A C 1
ATOM 1567 O O . ASN A 1 186 ? -8.495 2.312 19.936 1.00 89.50 186 ASN A O 1
ATOM 1571 N N . ILE A 1 187 ? -8.084 2.918 17.812 1.00 89.81 187 ILE A N 1
ATOM 1572 C CA . ILE A 1 187 ? -7.971 1.546 17.285 1.00 89.81 187 ILE A CA 1
ATOM 1573 C C . ILE A 1 187 ? -6.862 0.780 18.014 1.00 89.81 187 ILE A C 1
ATOM 1575 O O . ILE A 1 187 ? -7.097 -0.329 18.497 1.00 89.81 187 ILE A O 1
ATOM 1579 N N . ASN A 1 188 ? -5.665 1.369 18.135 1.00 87.94 188 ASN A N 1
ATOM 1580 C CA . ASN A 1 188 ? -4.530 0.722 18.798 1.00 87.94 188 ASN A CA 1
ATOM 1581 C C . ASN A 1 188 ? -4.856 0.351 20.251 1.00 87.94 188 ASN A C 1
ATOM 1583 O O . ASN A 1 188 ? -4.534 -0.751 20.700 1.00 87.94 188 ASN A O 1
ATOM 1587 N N . TYR A 1 189 ? -5.521 1.266 20.961 1.00 87.38 189 TYR A N 1
ATOM 1588 C CA . TYR A 1 189 ? -5.929 1.082 22.347 1.00 87.38 189 TYR A CA 1
ATOM 1589 C C . TYR A 1 189 ? -7.011 0.005 22.494 1.00 87.38 189 TYR A C 1
ATOM 1591 O O . TYR A 1 189 ? -6.836 -0.951 23.252 1.00 87.38 189 TYR A O 1
ATOM 1599 N N . VAL A 1 190 ? -8.116 0.130 21.753 1.00 84.81 190 VAL A N 1
ATOM 1600 C CA . VAL A 1 190 ? -9.291 -0.746 21.887 1.00 84.81 190 VAL A CA 1
ATOM 1601 C C . VAL A 1 190 ? -8.976 -2.169 21.429 1.00 84.81 190 VAL A C 1
ATOM 1603 O O . VAL A 1 190 ? -9.305 -3.123 22.138 1.00 84.81 190 VAL A O 1
ATOM 1606 N N . LEU A 1 191 ? -8.288 -2.320 20.294 1.00 88.19 191 LEU A N 1
ATOM 1607 C CA . LEU A 1 191 ? -7.962 -3.628 19.716 1.00 88.19 191 LEU A CA 1
ATOM 1608 C C . LEU A 1 191 ? -6.651 -4.222 20.255 1.00 88.19 191 LEU A C 1
ATOM 1610 O O . LEU A 1 191 ? -6.282 -5.340 19.890 1.00 88.19 191 LEU A O 1
ATOM 1614 N N . LYS A 1 192 ? -5.948 -3.506 21.146 1.00 89.31 192 LYS A N 1
ATOM 1615 C CA . LYS A 1 192 ? -4.661 -3.926 21.735 1.00 89.31 192 LYS A CA 1
ATOM 1616 C C . LYS A 1 192 ? -3.656 -4.344 20.658 1.00 89.31 192 LYS A C 1
ATOM 1618 O O . LYS A 1 192 ? -3.054 -5.423 20.715 1.00 89.31 192 LYS A O 1
ATOM 1623 N N . MET A 1 193 ? -3.511 -3.493 19.645 1.00 87.88 193 MET A N 1
ATOM 1624 C CA . MET A 1 193 ? -2.665 -3.789 18.487 1.00 87.88 193 MET A CA 1
ATOM 1625 C C . MET A 1 193 ? -1.174 -3.738 18.821 1.00 87.88 193 MET A C 1
ATOM 1627 O O . MET A 1 193 ? -0.375 -4.367 18.123 1.00 87.88 193 MET A O 1
ATOM 1631 N N . ASN A 1 194 ? -0.812 -3.052 19.911 1.00 85.69 194 ASN A N 1
ATOM 1632 C CA . ASN A 1 194 ? 0.564 -2.823 20.351 1.00 85.69 194 ASN A CA 1
ATOM 1633 C C . ASN A 1 194 ? 1.420 -2.152 19.263 1.00 85.69 194 ASN A C 1
ATOM 1635 O O . ASN A 1 194 ? 2.608 -2.442 19.139 1.00 85.69 194 ASN A O 1
ATOM 1639 N N . TRP A 1 195 ? 0.818 -1.275 18.455 1.00 84.31 195 TRP A N 1
ATOM 1640 C CA . TRP A 1 195 ? 1.575 -0.407 17.558 1.00 84.31 195 TRP A CA 1
ATOM 1641 C C . TRP A 1 195 ? 2.349 0.627 18.370 1.00 84.31 195 TRP A C 1
ATOM 1643 O O . TRP A 1 195 ? 1.851 1.143 19.376 1.00 84.31 195 TRP A O 1
ATOM 1653 N N . VAL A 1 196 ? 3.563 0.937 17.918 1.00 78.75 196 VAL A N 1
ATOM 1654 C CA . VAL A 1 196 ? 4.478 1.861 18.601 1.00 78.75 196 VAL A CA 1
ATOM 1655 C C . VAL A 1 196 ? 4.104 3.310 18.272 1.00 78.75 196 VAL A C 1
ATOM 1657 O O . VAL A 1 196 ? 4.727 3.944 17.424 1.00 78.75 196 VAL A O 1
ATOM 1660 N N . LEU A 1 197 ? 3.065 3.827 18.932 1.00 73.19 197 LEU A N 1
ATOM 1661 C CA . LEU A 1 197 ? 2.651 5.230 18.839 1.00 73.19 197 LEU A CA 1
ATOM 1662 C C . LEU A 1 197 ? 3.424 6.054 19.886 1.00 73.19 197 LEU A C 1
ATOM 1664 O O . LEU A 1 197 ? 3.283 5.793 21.078 1.00 73.19 197 LEU A O 1
ATOM 1668 N N . GLU A 1 198 ? 4.233 7.031 19.472 1.00 65.06 198 GLU A N 1
ATOM 1669 C CA . GLU A 1 198 ? 4.847 7.988 20.411 1.00 65.06 198 GLU A CA 1
ATOM 1670 C C . GLU A 1 198 ? 3.840 9.079 20.811 1.00 65.06 198 GLU A C 1
ATOM 1672 O O . GLU A 1 198 ? 2.994 9.473 20.002 1.00 65.06 198 GLU A O 1
ATOM 1677 N N . ASN A 1 199 ? 3.913 9.522 22.074 1.00 53.09 199 ASN A N 1
ATOM 1678 C CA . ASN A 1 199 ? 2.987 10.496 22.667 1.00 53.09 199 ASN A CA 1
ATOM 1679 C C . ASN A 1 199 ? 3.087 11.889 22.047 1.00 53.09 199 ASN A C 1
ATOM 1681 O O . ASN A 1 199 ? 4.156 12.282 21.539 1.00 53.09 199 ASN A O 1
#

pLDDT: mean 88.63, std 13.03, range [42.97, 98.69]

Organism: NCBI:txid1070528